Protein AF-A0A850NVN7-F1 (afdb_monomer)

pLDDT: mean 80.98, std 13.45, range [38.62, 96.81]

Solvent-accessible surface area (backbone atoms only — not comparable to full-atom values): 13734 Å² total; per-residue (Å²): 136,84,82,84,80,76,82,79,77,80,76,86,72,77,74,76,74,68,76,76,88,71,82,60,67,70,42,44,53,54,50,48,41,27,67,72,53,46,32,62,77,57,23,24,79,78,69,80,44,53,59,70,56,51,52,51,39,50,52,52,46,26,63,72,68,74,43,69,40,64,46,74,60,88,92,42,56,40,70,29,76,63,24,57,56,45,49,58,54,40,51,54,52,50,51,50,52,50,50,46,45,70,75,69,41,90,64,75,79,51,77,59,50,28,36,26,30,29,57,74,50,55,78,72,45,41,68,63,50,52,53,53,48,42,72,79,37,76,70,62,39,77,44,79,46,73,46,55,55,70,60,44,49,54,36,34,78,66,72,70,30,79,43,77,51,60,84,79,91,72,83,88,51,92,98,56,89,86,77,89,88,78,86,82,85,88,76,91,85,78,66,79,91,54,68,88,48,98,72,74,95,79,92,70,71,70,84,92,39,71,70,42,66,73,73,108

Sequence (216 aa):
MSASVLPSAPPAETALRRVTRNVPTELLRSFVAIAEAGSMAQATDTIFLTQSALSLQMKRLEDVLQQKLFQREGRRLVLTAAGVELVAYARQLLELNDRIMLQLGQAADPEPVSVGMVQDFADTVLADVLGRFRLEHPRARVTVRVGGSAELLEHFDRARLDIVLCLGRHAERSGAQTRIVAEDRMVWLGDPAIVDQSELPLVLLEPPCRFREAAL

InterPro domains:
  IPR000847 LysR, HTH, N-terminal domain [PF00126] (26-83)
  IPR000847 LysR, HTH, N-terminal domain [PR00039] (40-51)
  IPR000847 LysR, HTH, N-terminal domain [PR00039] (51-61)
  IPR000847 LysR, HTH, N-terminal domain [PR00039] (61-72)
  IPR000847 LysR, HTH, N-terminal domain [PS50931] (23-80)
  IPR005119 LysR, substrate-binding [PF03466] (112-214)
  IPR036388 Winged helix-like DNA-binding domain superfamily [G3DSA:1.10.10.10] (24-107)
  IPR036390 Winged helix DNA-binding domain superfamily [SSF46785] (21-101)
  IPR050176 LysR-type transcriptional regulator [PTHR30579] (25-215)

Structure (mmCIF, N/CA/C/O backbone):
data_AF-A0A850NVN7-F1
#
_entry.id   AF-A0A850NVN7-F1
#
loop_
_atom_site.group_PDB
_atom_site.id
_atom_site.type_symbol
_atom_site.label_atom_id
_atom_site.label_alt_id
_atom_site.label_comp_id
_atom_site.label_asym_id
_atom_site.label_entity_id
_atom_site.label_seq_id
_atom_site.pdbx_PDB_ins_code
_atom_site.Cartn_x
_atom_site.Cartn_y
_atom_site.Cartn_z
_atom_site.occupancy
_atom_site.B_iso_or_equiv
_atom_site.auth_seq_id
_atom_site.auth_comp_id
_atom_site.auth_asym_id
_atom_site.auth_atom_id
_atom_site.pdbx_PDB_model_num
ATOM 1 N N . MET A 1 1 ? -62.893 45.245 12.533 1.00 46.41 1 MET A N 1
ATOM 2 C CA . MET A 1 1 ? -61.503 44.959 12.119 1.00 46.41 1 MET A CA 1
ATOM 3 C C . MET A 1 1 ? -61.030 43.774 12.942 1.00 46.41 1 MET A C 1
ATOM 5 O O . MET A 1 1 ? -60.695 43.941 14.106 1.00 46.41 1 MET A O 1
ATOM 9 N N . SER A 1 2 ? -61.176 42.570 12.388 1.00 38.62 2 SER A N 1
ATOM 10 C CA . SER A 1 2 ? -60.946 41.301 13.084 1.00 38.62 2 SER A CA 1
ATOM 11 C C . SER A 1 2 ? -59.455 40.976 13.139 1.00 38.62 2 SER A C 1
ATOM 13 O O . SER A 1 2 ? -58.810 40.885 12.098 1.00 38.62 2 SER A O 1
ATOM 15 N N . ALA A 1 3 ? -58.925 40.794 14.348 1.00 41.62 3 ALA A N 1
ATOM 16 C CA . ALA A 1 3 ? -57.585 40.275 14.580 1.00 41.62 3 ALA A CA 1
ATOM 17 C C . ALA A 1 3 ? -57.619 38.739 14.522 1.00 41.62 3 ALA A C 1
ATOM 19 O O . ALA A 1 3 ? -58.308 38.088 15.306 1.00 41.62 3 ALA A O 1
ATOM 20 N N . SER A 1 4 ? -56.891 38.178 13.558 1.00 42.69 4 SER A N 1
ATOM 21 C CA . SER A 1 4 ? -56.675 36.744 13.381 1.00 42.69 4 SER A CA 1
ATOM 22 C C . SER A 1 4 ? -55.698 36.238 14.443 1.00 42.69 4 SER A C 1
ATOM 24 O O . SER A 1 4 ? -54.510 36.549 14.390 1.00 42.69 4 SER A O 1
ATOM 26 N N . VAL A 1 5 ? -56.192 35.456 15.401 1.00 48.81 5 VAL A N 1
ATOM 27 C CA . VAL A 1 5 ? -55.363 34.712 16.357 1.00 48.81 5 VAL A CA 1
ATOM 28 C C . VAL A 1 5 ? -54.963 33.391 15.700 1.00 48.81 5 VAL A C 1
ATOM 30 O O . VAL A 1 5 ? -55.795 32.508 15.505 1.00 48.81 5 VAL A O 1
ATOM 33 N N . LEU A 1 6 ? -53.689 33.268 15.323 1.00 51.31 6 LEU A N 1
ATOM 34 C CA . LEU A 1 6 ? -53.069 31.988 14.971 1.00 51.31 6 LEU A CA 1
ATOM 35 C C . LEU A 1 6 ? -52.885 31.151 16.253 1.00 51.31 6 LEU A C 1
ATOM 37 O O . LEU A 1 6 ? -52.447 31.705 17.264 1.00 51.31 6 LEU A O 1
ATOM 41 N N . PRO A 1 7 ? -53.175 29.839 16.248 1.00 48.25 7 PRO A N 1
ATOM 42 C CA . PRO A 1 7 ? -52.893 28.981 17.392 1.00 48.25 7 PRO A CA 1
ATOM 43 C C . PRO A 1 7 ? -51.377 28.773 17.534 1.00 48.25 7 PRO A C 1
ATOM 45 O O . PRO A 1 7 ? -50.679 28.464 16.568 1.00 48.25 7 PRO A O 1
ATOM 48 N N . SER A 1 8 ? -50.869 28.964 18.752 1.00 55.69 8 SER A N 1
ATOM 49 C CA . SER A 1 8 ? -49.462 28.791 19.111 1.00 55.69 8 SER A CA 1
ATOM 50 C C . SER A 1 8 ? -49.003 27.350 18.884 1.00 55.69 8 SER A C 1
ATOM 52 O O . SER A 1 8 ? -49.612 26.413 19.405 1.00 55.69 8 SER A O 1
ATOM 54 N N . ALA A 1 9 ? -47.903 27.183 18.148 1.00 52.19 9 ALA A N 1
ATOM 55 C CA . ALA A 1 9 ? -47.204 25.911 18.008 1.00 52.19 9 ALA A CA 1
ATOM 56 C C . ALA A 1 9 ? -46.796 25.356 19.392 1.00 52.19 9 ALA A C 1
ATOM 58 O O . ALA A 1 9 ? -46.408 26.140 20.264 1.00 52.19 9 ALA A O 1
ATOM 59 N N . PRO A 1 10 ? -46.862 24.031 19.621 1.00 50.28 10 PRO A N 1
ATOM 60 C CA . PRO A 1 10 ? -46.404 23.448 20.876 1.00 50.28 10 PRO A CA 1
ATOM 61 C C . PRO A 1 10 ? -44.878 23.624 21.022 1.00 50.28 10 PRO A C 1
ATOM 63 O O . PRO A 1 10 ? -44.160 23.578 20.018 1.00 50.28 10 PRO A O 1
ATOM 66 N N . PRO A 1 11 ? -44.357 23.833 22.246 1.00 46.81 11 PRO A N 1
ATOM 67 C CA . PRO A 1 11 ? -42.938 24.088 22.459 1.00 46.81 11 PRO A CA 1
ATOM 68 C C . PRO A 1 11 ? -42.081 22.870 22.087 1.00 46.81 11 PRO A C 1
ATOM 70 O O . PRO A 1 11 ? -42.388 21.732 22.441 1.00 46.81 11 PRO A O 1
ATOM 73 N N . ALA A 1 12 ? -40.960 23.136 21.411 1.00 50.69 12 ALA A N 1
ATOM 74 C CA . ALA A 1 12 ? -39.941 22.191 20.933 1.00 50.69 12 ALA A CA 1
ATOM 75 C C . ALA A 1 12 ? -39.191 21.412 22.045 1.00 50.69 12 ALA A C 1
ATOM 77 O O . ALA A 1 12 ? -38.151 20.799 21.808 1.00 50.69 12 ALA A O 1
ATOM 78 N N . GLU A 1 13 ? -39.705 21.426 23.271 1.00 45.12 13 GLU A N 1
ATOM 79 C CA . GLU A 1 13 ? -39.007 21.006 24.485 1.00 45.12 13 GLU A CA 1
ATOM 80 C C . GLU A 1 13 ? -39.110 19.489 24.745 1.00 45.12 13 GLU A C 1
ATOM 82 O O . GLU A 1 13 ? -38.330 18.916 25.503 1.00 45.12 13 GLU A O 1
ATOM 87 N N . THR A 1 14 ? -40.029 18.788 24.071 1.00 44.31 14 THR A N 1
ATOM 88 C CA . THR A 1 14 ? -40.274 17.351 24.300 1.00 44.31 14 THR A CA 1
ATOM 89 C C . THR A 1 14 ? -39.296 16.420 23.556 1.00 44.31 14 THR A C 1
ATOM 91 O O . THR A 1 14 ? -39.192 15.243 23.899 1.00 44.31 14 THR A O 1
ATOM 94 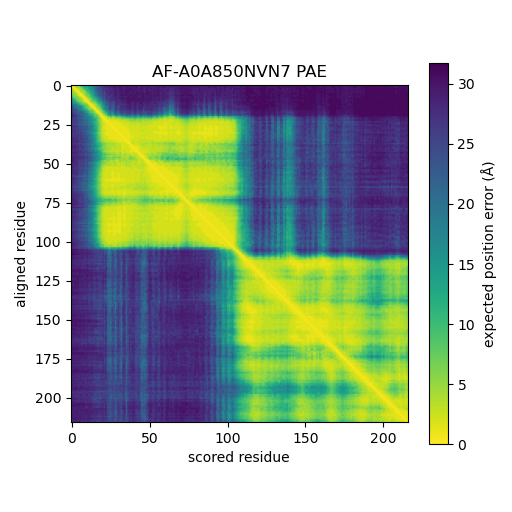N N . ALA A 1 15 ? -38.518 16.914 22.583 1.00 45.41 15 ALA A N 1
ATOM 95 C CA . ALA A 1 15 ? -37.624 16.078 21.765 1.00 45.41 15 ALA A CA 1
ATOM 96 C C . ALA A 1 15 ? -36.238 15.798 22.394 1.00 45.41 15 ALA A C 1
ATOM 98 O O . ALA A 1 15 ? -35.554 14.859 21.988 1.00 45.41 15 ALA A O 1
ATOM 99 N N . LEU A 1 16 ? -35.826 16.557 23.415 1.00 44.25 16 LEU A N 1
ATOM 100 C CA . LEU A 1 16 ? -34.468 16.516 23.991 1.00 44.25 16 LEU A CA 1
ATOM 101 C C . LEU A 1 16 ? -34.266 15.470 25.109 1.00 44.25 16 LEU A C 1
ATOM 103 O O . LEU A 1 16 ? -33.210 15.425 25.733 1.00 44.25 16 LEU A O 1
ATOM 107 N N . ARG A 1 17 ? -35.253 14.601 25.373 1.00 42.41 17 ARG A N 1
ATOM 108 C C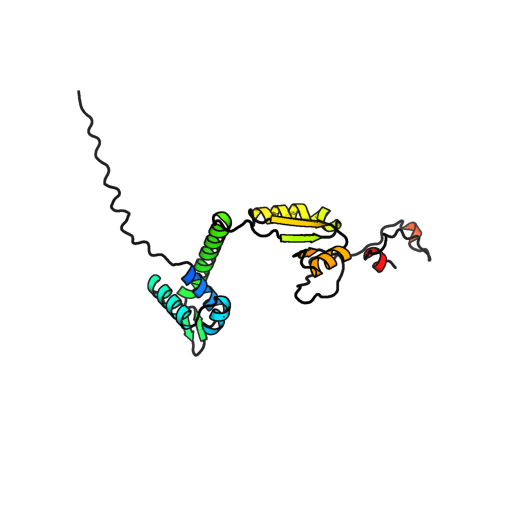A . ARG A 1 17 ? -35.224 13.630 26.491 1.00 42.41 17 ARG A CA 1
ATOM 109 C C . ARG A 1 17 ? -34.853 12.187 26.133 1.00 42.41 17 ARG A C 1
ATOM 111 O O . ARG A 1 17 ? -34.876 11.327 27.014 1.00 42.41 17 ARG A O 1
ATOM 118 N N . ARG A 1 18 ? -34.443 11.890 24.895 1.00 52.12 18 ARG A N 1
ATOM 119 C CA . ARG A 1 18 ? -33.652 10.675 24.632 1.00 52.12 18 ARG A CA 1
ATOM 120 C C . ARG A 1 18 ? -32.206 11.006 24.962 1.00 52.12 18 ARG A C 1
ATOM 122 O O . ARG A 1 18 ? -31.488 11.488 24.101 1.00 52.12 18 ARG A O 1
ATOM 129 N N . VAL A 1 19 ? -31.798 10.775 26.208 1.00 51.50 19 VAL A N 1
ATOM 130 C CA . VAL A 1 19 ? -30.378 10.725 26.580 1.00 51.50 19 VAL A CA 1
ATOM 131 C C . VAL A 1 19 ? -29.676 9.864 25.531 1.00 51.50 19 VAL A C 1
ATOM 133 O O . VAL A 1 19 ? -29.963 8.671 25.418 1.00 51.50 19 VAL A O 1
ATOM 136 N N . THR A 1 20 ? -28.863 10.495 24.691 1.00 58.22 20 THR A N 1
ATOM 137 C CA . THR A 1 20 ? -28.256 9.885 23.513 1.00 58.22 20 THR A CA 1
ATOM 138 C C . THR A 1 20 ? -27.322 8.781 23.989 1.00 58.22 20 THR A C 1
ATOM 140 O O . THR A 1 20 ? -26.197 9.057 24.402 1.00 58.22 20 THR A O 1
ATOM 143 N N . ARG A 1 21 ? -27.790 7.524 24.011 1.00 74.44 21 ARG A N 1
ATOM 144 C CA . ARG A 1 21 ? -26.900 6.379 24.228 1.00 74.44 21 ARG A CA 1
ATOM 145 C C . ARG A 1 21 ? -25.845 6.444 23.130 1.00 74.44 21 ARG A C 1
ATOM 147 O O . ARG A 1 21 ? -26.177 6.321 21.956 1.00 74.44 21 ARG A O 1
ATOM 154 N N . ASN A 1 22 ? -24.607 6.701 23.528 1.00 85.06 22 ASN A N 1
ATOM 155 C CA . ASN A 1 22 ? -23.474 6.835 22.630 1.00 85.06 22 ASN A CA 1
ATOM 156 C C . ASN A 1 22 ? -22.498 5.697 22.905 1.00 85.06 22 ASN A C 1
ATOM 158 O O . ASN A 1 22 ? -22.259 5.361 24.066 1.00 85.06 22 ASN A O 1
ATOM 162 N N . VAL A 1 23 ? -21.919 5.144 21.846 1.00 90.31 23 VAL A N 1
ATOM 163 C CA . VAL A 1 23 ? -20.818 4.194 21.948 1.00 90.31 23 VAL A CA 1
ATOM 164 C C . VAL A 1 23 ? -19.538 4.945 21.587 1.00 90.31 23 VAL A C 1
ATOM 166 O O . VAL A 1 23 ? -19.356 5.286 20.420 1.00 90.31 23 VAL A O 1
ATOM 169 N N . PRO A 1 24 ? -18.661 5.240 22.560 1.00 91.31 24 PRO A N 1
ATOM 170 C CA . PRO A 1 24 ? -17.413 5.928 22.276 1.00 91.31 24 PRO A CA 1
ATOM 171 C C . PRO A 1 24 ? -16.503 5.111 21.350 1.00 91.31 24 PRO A C 1
ATOM 173 O O . PRO A 1 24 ? -16.341 3.898 21.519 1.00 91.31 24 PRO A O 1
ATOM 176 N N . THR A 1 25 ? -15.897 5.789 20.379 1.00 90.38 25 THR A N 1
ATOM 177 C CA . THR A 1 25 ? -15.071 5.197 19.321 1.00 90.38 25 THR A CA 1
ATOM 178 C C . THR A 1 25 ? -13.883 4.408 19.881 1.00 90.38 25 THR A C 1
ATOM 180 O O . THR A 1 25 ? -13.522 3.365 19.342 1.00 90.38 25 THR A O 1
ATOM 183 N N . GLU A 1 26 ? -13.300 4.844 21.000 1.00 87.62 26 GLU A N 1
ATOM 184 C CA . GLU A 1 26 ? -12.212 4.145 21.686 1.00 87.62 26 GLU A CA 1
ATOM 185 C C . GLU A 1 26 ? -12.623 2.757 22.196 1.00 87.62 26 GLU A C 1
ATOM 187 O O . GLU A 1 26 ? -11.828 1.821 22.132 1.00 87.62 26 GLU A O 1
ATOM 192 N N . LEU A 1 27 ? -13.879 2.587 22.632 1.00 92.12 27 LEU A N 1
ATOM 193 C CA . LEU A 1 27 ? -14.381 1.284 23.070 1.00 92.12 27 LEU A CA 1
ATOM 194 C C . LEU A 1 27 ? -14.540 0.332 21.881 1.00 92.12 27 LEU A C 1
ATOM 196 O O . LEU A 1 27 ? -14.228 -0.851 21.999 1.00 92.12 27 LEU A O 1
ATOM 200 N N . LEU A 1 28 ? -14.981 0.853 20.731 1.00 94.25 28 LEU A N 1
ATOM 201 C CA . LEU A 1 28 ? -15.105 0.078 19.496 1.00 94.25 28 LEU A CA 1
ATOM 202 C C . LEU A 1 28 ? -13.742 -0.362 18.955 1.00 94.25 28 LEU A C 1
ATOM 204 O O . LEU A 1 28 ? -13.607 -1.516 18.558 1.00 94.25 28 LEU A O 1
ATOM 208 N N . ARG A 1 29 ? -12.723 0.510 18.982 1.00 87.56 29 ARG A N 1
ATOM 209 C CA . ARG A 1 29 ? -11.355 0.138 18.567 1.00 87.56 29 ARG A CA 1
ATOM 210 C C . ARG A 1 29 ? -10.801 -0.994 19.420 1.00 87.56 29 ARG A C 1
ATOM 212 O O . ARG A 1 29 ? -10.295 -1.973 18.879 1.00 87.56 29 ARG A O 1
ATOM 219 N N . SER A 1 30 ? -10.965 -0.893 20.737 1.00 88.25 30 SER A N 1
ATOM 220 C CA . SER A 1 30 ? -10.539 -1.946 21.658 1.00 88.25 30 SER A CA 1
ATOM 221 C C . SER A 1 30 ? -11.278 -3.257 21.443 1.00 88.25 30 SER A C 1
ATOM 223 O O . SER A 1 30 ? -10.674 -4.324 21.499 1.00 88.25 30 SER A O 1
ATOM 225 N N . PHE A 1 31 ? -12.570 -3.187 21.138 1.00 94.12 31 PHE A N 1
ATOM 226 C CA . PHE A 1 31 ? -13.374 -4.363 20.849 1.00 94.12 31 PHE A CA 1
ATOM 227 C C . PHE A 1 31 ? -12.919 -5.074 19.570 1.00 94.12 31 PHE A C 1
ATOM 229 O O . PHE A 1 31 ? -12.675 -6.281 19.600 1.00 94.12 31 PHE A O 1
ATOM 236 N N . VAL A 1 32 ? -12.749 -4.327 18.473 1.00 91.75 32 VAL A N 1
ATOM 237 C CA . VAL A 1 32 ? -12.303 -4.873 17.181 1.00 91.75 32 VAL A CA 1
ATOM 238 C C . VAL A 1 32 ? -10.912 -5.492 17.297 1.00 91.75 32 VAL A C 1
ATOM 240 O O . VAL A 1 32 ? -10.714 -6.618 16.853 1.00 91.75 32 VAL A O 1
ATOM 243 N N . ALA A 1 33 ? -9.975 -4.829 17.973 1.00 84.75 33 ALA A N 1
ATOM 244 C CA . ALA A 1 33 ? -8.633 -5.373 18.159 1.00 84.75 33 ALA A CA 1
ATOM 245 C C . ALA A 1 33 ? -8.618 -6.675 18.977 1.00 84.75 33 ALA A C 1
ATOM 247 O O . ALA A 1 33 ? -7.874 -7.596 18.653 1.00 84.75 33 ALA A O 1
ATOM 248 N N . ILE A 1 34 ? -9.454 -6.796 20.018 1.00 88.94 34 ILE A N 1
ATOM 249 C CA . ILE A 1 34 ? -9.586 -8.055 20.772 1.00 88.94 34 ILE A CA 1
ATOM 250 C C . ILE A 1 34 ? -10.205 -9.149 19.896 1.00 88.94 34 ILE A C 1
ATOM 252 O O . ILE A 1 34 ? -9.770 -10.300 19.966 1.00 88.94 34 ILE A O 1
ATOM 256 N N . ALA A 1 35 ? -11.196 -8.804 19.069 1.00 88.75 35 ALA A N 1
ATOM 257 C CA . ALA A 1 35 ? -11.821 -9.739 18.139 1.00 88.75 35 ALA A CA 1
ATOM 258 C C . ALA A 1 35 ? -10.832 -10.270 17.087 1.00 88.75 35 ALA A C 1
ATOM 260 O O . ALA A 1 35 ? -10.873 -11.453 16.760 1.00 88.75 35 ALA A O 1
ATOM 261 N N . GLU A 1 36 ? -9.927 -9.423 16.594 1.00 84.31 36 GLU A N 1
ATOM 262 C CA . GLU A 1 36 ? -8.911 -9.786 15.599 1.00 84.31 36 GLU A CA 1
ATOM 263 C C . GLU A 1 36 ? -7.736 -10.556 16.209 1.00 84.31 36 GLU A C 1
ATOM 265 O O . GLU A 1 36 ? -7.270 -11.535 15.628 1.00 84.31 36 GLU A O 1
ATOM 270 N N . ALA A 1 37 ? -7.289 -10.164 17.404 1.00 82.38 37 ALA A N 1
ATOM 271 C CA . ALA A 1 37 ? -6.194 -10.830 18.099 1.00 82.38 37 ALA A CA 1
ATOM 272 C C . ALA A 1 37 ? -6.603 -12.183 18.712 1.00 82.38 37 ALA A C 1
ATOM 274 O O . ALA A 1 37 ? -5.749 -13.021 18.989 1.00 82.38 37 ALA A O 1
ATOM 275 N N . GLY A 1 38 ? -7.895 -12.405 18.979 1.00 78.88 38 GLY A N 1
ATOM 276 C CA . GLY A 1 38 ? -8.416 -13.638 19.587 1.00 78.88 38 GLY A CA 1
ATOM 277 C C . GLY A 1 38 ? -8.106 -13.799 21.085 1.00 78.88 38 GLY A C 1
ATOM 278 O O . GLY A 1 38 ? -8.577 -14.743 21.727 1.00 78.88 38 GLY A O 1
ATOM 279 N N . SER A 1 39 ? -7.344 -12.878 21.681 1.00 82.06 39 SER A N 1
ATOM 280 C CA . SER A 1 39 ? -7.129 -12.801 23.125 1.00 82.06 39 SER A CA 1
ATOM 281 C C . SER A 1 39 ? -6.872 -11.366 23.589 1.00 82.06 39 SER A C 1
ATOM 283 O O . SER A 1 39 ? -6.300 -10.549 22.869 1.00 82.06 39 SER A O 1
ATOM 285 N N . MET A 1 40 ? -7.248 -11.059 24.838 1.00 81.00 40 MET A N 1
ATOM 286 C CA . MET A 1 40 ? -6.966 -9.740 25.424 1.00 81.00 40 MET A CA 1
ATOM 287 C C . MET A 1 40 ? -5.467 -9.466 25.565 1.00 81.00 40 MET A C 1
ATOM 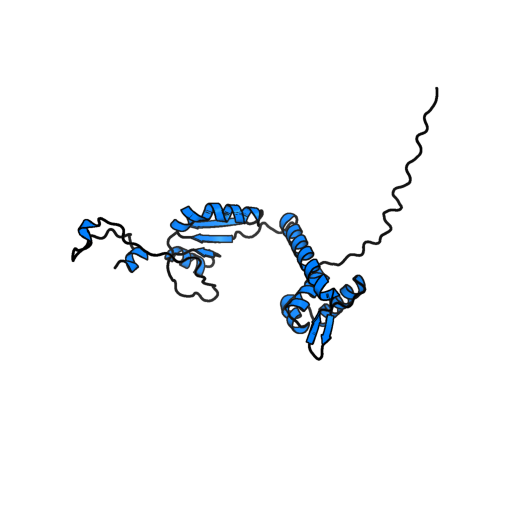289 O O . MET A 1 40 ? -5.068 -8.315 25.479 1.00 81.00 40 MET A O 1
ATOM 293 N N . ALA A 1 41 ? -4.656 -10.501 25.805 1.00 78.38 41 ALA A N 1
ATOM 294 C CA . ALA A 1 41 ? -3.213 -10.354 25.982 1.00 78.38 41 ALA A CA 1
ATOM 295 C C . ALA A 1 41 ? -2.498 -10.029 24.664 1.00 78.38 41 ALA A C 1
ATOM 297 O O . ALA A 1 41 ? -1.531 -9.293 24.674 1.00 78.38 41 ALA A O 1
ATOM 298 N N . GLN A 1 42 ? -2.979 -10.541 23.531 1.00 76.69 42 GLN A N 1
ATOM 299 C CA . GLN A 1 42 ? -2.404 -10.197 22.226 1.00 76.69 42 GLN A CA 1
ATOM 300 C C . GLN A 1 42 ? -2.878 -8.820 21.741 1.00 76.69 42 GLN A C 1
ATOM 302 O O . GLN A 1 42 ? -2.143 -8.116 21.061 1.00 76.69 42 GLN A O 1
ATOM 307 N N . ALA A 1 43 ? -4.082 -8.392 22.132 1.00 71.06 43 ALA A N 1
ATOM 308 C CA . ALA A 1 43 ? -4.614 -7.084 21.750 1.00 71.06 43 ALA A CA 1
ATOM 309 C C . ALA A 1 43 ? -3.885 -5.894 22.410 1.00 71.06 43 ALA A C 1
ATOM 311 O O . ALA A 1 43 ? -3.938 -4.779 21.884 1.00 71.06 43 ALA A O 1
ATOM 312 N N . THR A 1 44 ? -3.202 -6.096 23.547 1.00 66.62 44 THR A N 1
ATOM 313 C CA . THR A 1 44 ? -2.430 -5.025 24.207 1.00 66.62 44 THR A CA 1
ATOM 314 C C . THR A 1 44 ? -1.276 -4.528 23.345 1.00 66.62 44 THR A C 1
ATOM 316 O O . THR A 1 44 ? -0.979 -3.334 23.373 1.00 66.62 44 THR A O 1
ATOM 319 N N . ASP A 1 45 ? -0.686 -5.411 22.537 1.00 66.00 45 ASP A N 1
ATOM 320 C CA . ASP A 1 45 ? 0.447 -5.089 21.664 1.00 66.00 45 ASP A CA 1
ATOM 321 C C . ASP A 1 45 ? 0.033 -4.162 20.511 1.00 66.00 45 ASP A C 1
ATOM 323 O O . ASP A 1 45 ? 0.848 -3.402 19.996 1.00 66.00 45 ASP A O 1
ATOM 327 N N . THR A 1 46 ? -1.247 -4.184 20.126 1.00 59.59 46 THR A N 1
ATOM 328 C CA . THR A 1 46 ? -1.786 -3.371 19.025 1.00 59.59 46 THR A CA 1
ATOM 329 C C . THR A 1 46 ? -2.293 -2.003 19.485 1.00 59.59 46 THR A C 1
ATOM 331 O O . THR A 1 46 ? -2.199 -1.034 18.737 1.00 59.59 46 THR A O 1
ATOM 334 N N . ILE A 1 47 ? -2.845 -1.900 20.701 1.00 63.34 47 ILE A N 1
ATOM 335 C CA . ILE A 1 47 ? -3.518 -0.673 21.180 1.00 63.34 47 ILE A CA 1
ATOM 336 C C . ILE A 1 47 ? -2.699 0.068 22.248 1.00 63.34 47 ILE A C 1
ATOM 338 O O . ILE A 1 47 ? -3.110 1.125 22.719 1.00 63.34 47 ILE A O 1
ATOM 342 N N . PHE A 1 48 ? -1.531 -0.454 22.637 1.00 66.19 48 PHE A N 1
ATOM 343 C CA . PHE A 1 48 ? -0.659 0.135 23.665 1.00 66.19 48 PHE A CA 1
ATOM 344 C C . PHE A 1 48 ? -1.384 0.398 25.003 1.00 66.19 48 PHE A C 1
ATOM 346 O O . PHE A 1 48 ? -1.086 1.351 25.723 1.00 66.19 48 PHE A O 1
ATOM 353 N N . LEU A 1 49 ? -2.355 -0.454 25.346 1.00 68.75 49 LEU A N 1
ATOM 354 C CA . LEU A 1 49 ? -3.096 -0.418 26.609 1.00 68.75 49 LEU A CA 1
ATOM 355 C C . LEU A 1 49 ? -2.734 -1.621 27.473 1.00 68.75 49 LEU A C 1
ATOM 357 O O . LEU A 1 49 ? -2.386 -2.683 26.969 1.00 68.75 49 LEU A O 1
ATOM 361 N N . THR A 1 50 ? -2.875 -1.487 28.790 1.00 72.31 50 THR A N 1
ATOM 362 C CA . THR A 1 50 ? -2.742 -2.630 29.698 1.00 72.31 50 THR A CA 1
ATOM 363 C C . THR A 1 50 ? -3.960 -3.553 29.601 1.00 72.31 50 THR A C 1
ATOM 365 O O . THR A 1 50 ? -5.077 -3.127 29.291 1.00 72.31 50 THR A O 1
ATOM 368 N N . GLN A 1 51 ? -3.785 -4.830 29.950 1.00 77.56 51 GLN A N 1
ATOM 369 C CA . GLN A 1 51 ? -4.879 -5.808 29.950 1.00 77.56 51 GLN A CA 1
ATOM 370 C C . GLN A 1 51 ? -6.036 -5.411 30.893 1.00 77.56 51 GLN A C 1
ATOM 372 O O . GLN A 1 51 ? -7.205 -5.660 30.593 1.00 77.56 51 GLN A O 1
ATOM 377 N N . SER A 1 52 ? -5.735 -4.764 32.026 1.00 73.81 52 SER A N 1
ATOM 378 C CA . SER A 1 52 ? -6.751 -4.253 32.955 1.00 73.81 52 SER A CA 1
ATOM 379 C C . SER A 1 52 ? -7.558 -3.098 32.354 1.00 73.81 52 SER A C 1
ATOM 381 O O . SER A 1 52 ? -8.777 -3.058 32.531 1.00 73.81 52 SER A O 1
ATOM 383 N N . ALA A 1 53 ? -6.913 -2.206 31.594 1.00 74.31 53 ALA A N 1
ATOM 384 C CA . ALA A 1 53 ? -7.584 -1.125 30.879 1.00 74.31 53 ALA A CA 1
ATOM 385 C C . ALA A 1 53 ? -8.499 -1.660 29.764 1.00 74.31 53 ALA A C 1
ATOM 387 O O . ALA A 1 53 ? -9.651 -1.236 29.672 1.00 74.31 53 ALA A O 1
ATOM 388 N N . LEU A 1 54 ? -8.037 -2.642 28.980 1.00 83.00 54 LEU A N 1
ATOM 389 C CA . LEU A 1 54 ? -8.860 -3.299 27.956 1.00 83.00 54 LEU A CA 1
ATOM 390 C C . LEU A 1 54 ? -10.085 -3.997 28.556 1.00 83.00 54 LEU A C 1
ATOM 392 O O . LEU A 1 54 ? -11.195 -3.833 28.057 1.00 83.00 54 LEU A O 1
ATOM 396 N N . SER A 1 55 ? -9.913 -4.724 29.663 1.00 84.38 55 SER A N 1
ATOM 397 C CA . SER A 1 55 ? -11.026 -5.379 30.363 1.00 84.38 55 SER A CA 1
ATOM 398 C C . SER A 1 55 ? -12.078 -4.370 30.844 1.00 84.38 55 SER A C 1
ATOM 400 O O . SER A 1 55 ? -13.279 -4.588 30.669 1.00 84.38 55 SER A O 1
ATOM 402 N N . LEU A 1 56 ? -11.643 -3.224 31.384 1.00 86.19 56 LEU A N 1
ATOM 403 C CA . LEU A 1 56 ? -12.544 -2.151 31.809 1.00 86.19 56 LEU A CA 1
ATOM 404 C C . LEU A 1 56 ? -13.298 -1.529 30.626 1.00 86.19 56 LEU A C 1
ATOM 406 O O . LEU A 1 56 ? -14.500 -1.287 30.728 1.00 86.19 56 LEU A O 1
ATOM 410 N N . GLN A 1 57 ? -12.615 -1.299 29.502 1.00 89.56 57 GLN A N 1
ATOM 411 C CA . GLN A 1 57 ? -13.244 -0.792 28.284 1.00 89.56 57 GLN A CA 1
ATOM 412 C C . GLN A 1 57 ? -14.267 -1.781 27.716 1.00 89.56 57 GLN A C 1
ATOM 414 O O . GLN A 1 57 ? -15.360 -1.361 27.339 1.00 89.56 57 GLN A O 1
ATOM 419 N N . MET A 1 58 ? -13.970 -3.086 27.718 1.00 93.94 58 MET A N 1
ATOM 420 C CA . MET A 1 58 ? -14.924 -4.103 27.261 1.00 93.94 58 MET A CA 1
ATOM 421 C C . MET A 1 58 ? -16.142 -4.173 28.164 1.00 93.94 58 MET A C 1
ATOM 423 O O . MET A 1 58 ? -17.264 -4.142 27.671 1.00 93.94 58 MET A O 1
ATOM 427 N N . LYS A 1 59 ? -15.940 -4.166 29.485 1.00 92.38 59 LYS A N 1
ATOM 428 C CA . LYS A 1 59 ? -17.052 -4.113 30.436 1.00 92.38 59 LYS A CA 1
ATOM 429 C C . LYS A 1 59 ? -17.928 -2.882 30.199 1.00 92.38 59 LYS A C 1
ATOM 431 O O . LYS A 1 59 ? -19.142 -3.006 30.124 1.00 92.38 59 LYS A O 1
ATOM 436 N N . ARG A 1 60 ? -17.318 -1.708 30.011 1.00 92.06 60 ARG A N 1
ATOM 437 C CA . ARG A 1 60 ? -18.048 -0.467 29.725 1.00 92.06 60 ARG A CA 1
ATOM 438 C C . ARG A 1 60 ? -18.843 -0.552 28.420 1.00 92.06 60 ARG A C 1
ATOM 440 O O . ARG A 1 60 ? -19.965 -0.061 28.374 1.00 92.06 60 ARG A O 1
ATOM 447 N N . LEU A 1 61 ? -18.284 -1.160 27.375 1.00 95.06 61 LEU A N 1
ATOM 448 C CA . LEU A 1 61 ? -18.975 -1.353 26.101 1.00 95.06 61 LEU A CA 1
ATOM 449 C C . LEU A 1 61 ? -20.180 -2.293 26.246 1.00 95.06 61 LEU A C 1
ATOM 451 O O . LEU A 1 61 ? -21.273 -1.966 25.788 1.00 95.06 61 LEU A O 1
ATOM 455 N N . GLU A 1 62 ? -19.993 -3.421 26.932 1.00 95.69 62 GLU A N 1
ATOM 456 C CA . GLU A 1 62 ? -21.065 -4.367 27.257 1.00 95.69 62 GLU A CA 1
ATOM 457 C C . GLU A 1 62 ? -22.169 -3.708 28.096 1.00 95.69 62 GLU A C 1
ATOM 459 O O . GLU A 1 62 ? -23.350 -3.927 27.835 1.00 95.69 62 GLU A O 1
ATOM 464 N N . ASP A 1 63 ? -21.804 -2.850 29.053 1.00 93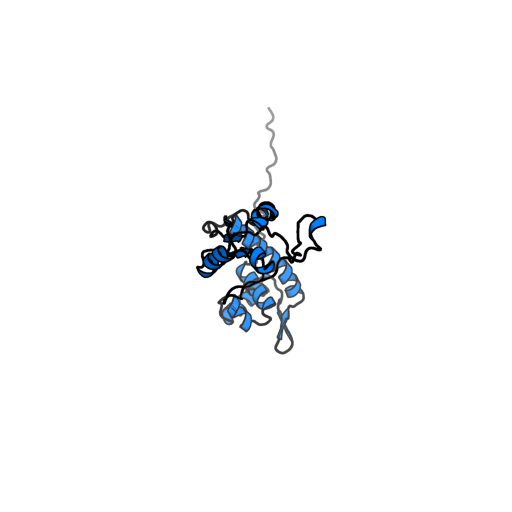.88 63 ASP A N 1
ATOM 465 C CA . ASP A 1 63 ? -22.749 -2.095 29.880 1.00 93.88 63 ASP A CA 1
ATOM 466 C C . ASP A 1 63 ? -23.532 -1.062 29.044 1.00 93.88 63 ASP A C 1
ATOM 468 O O . ASP A 1 63 ? -24.734 -0.888 29.239 1.00 93.88 63 ASP A O 1
ATOM 472 N N . VAL A 1 64 ? -22.902 -0.394 28.072 1.00 91.94 64 VAL A N 1
ATOM 473 C CA . VAL A 1 64 ? -23.602 0.539 27.165 1.00 91.94 64 VAL A CA 1
ATOM 474 C C . VAL A 1 64 ? -24.612 -0.199 26.280 1.00 91.94 64 VAL A C 1
ATOM 476 O O . VAL A 1 64 ? -25.726 0.290 26.072 1.00 91.94 64 VAL A O 1
ATOM 479 N N . LEU A 1 65 ? -24.238 -1.378 25.780 1.00 92.62 65 LEU A N 1
ATOM 480 C CA . LEU A 1 65 ? -25.066 -2.182 24.877 1.00 92.62 65 LEU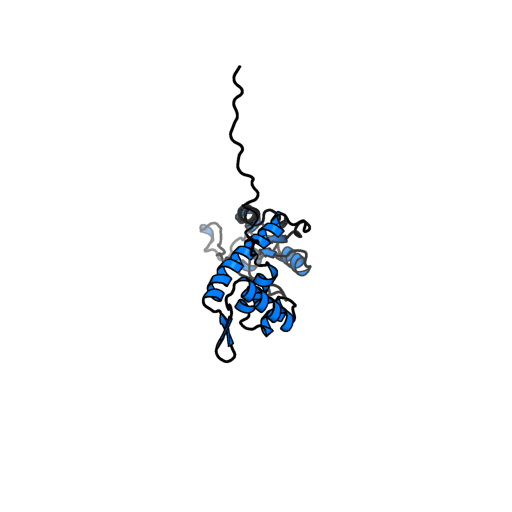 A CA 1
ATOM 481 C C . LEU A 1 65 ? -26.051 -3.103 25.607 1.00 92.62 65 LEU A C 1
ATOM 483 O O . LEU A 1 65 ? -26.986 -3.598 24.984 1.00 92.62 65 LEU A O 1
ATOM 487 N N . GLN A 1 66 ? -25.874 -3.306 26.916 1.00 93.81 66 GLN A N 1
ATOM 488 C CA . GLN A 1 66 ? -26.616 -4.278 27.728 1.00 93.81 66 GLN A CA 1
ATOM 489 C C . GLN A 1 66 ? -26.532 -5.705 27.151 1.00 93.81 66 GLN A C 1
ATOM 491 O O . GLN A 1 66 ? -27.492 -6.471 27.207 1.00 93.81 66 GLN A O 1
ATOM 496 N N . GLN A 1 67 ? -25.383 -6.053 26.566 1.00 95.19 67 GLN A N 1
ATOM 497 C CA . GLN A 1 67 ? -25.129 -7.330 25.897 1.00 95.19 67 GLN A CA 1
ATOM 498 C C . GLN A 1 67 ? -23.718 -7.816 26.218 1.00 95.19 67 GLN A C 1
ATOM 500 O O . GLN A 1 67 ? -22.786 -7.017 26.290 1.00 95.19 67 GLN A O 1
ATOM 505 N N . LYS A 1 68 ? -23.548 -9.133 26.369 1.00 96.00 68 LYS A N 1
ATOM 506 C CA . LYS A 1 68 ? -22.217 -9.750 26.389 1.00 96.00 68 LYS A CA 1
ATOM 507 C C . LYS A 1 68 ? -21.706 -9.900 24.967 1.00 96.00 68 LYS A C 1
ATOM 509 O O . LYS A 1 68 ? -22.416 -10.431 24.115 1.00 96.00 68 LYS A O 1
ATOM 514 N N . LEU A 1 69 ? -20.482 -9.451 24.7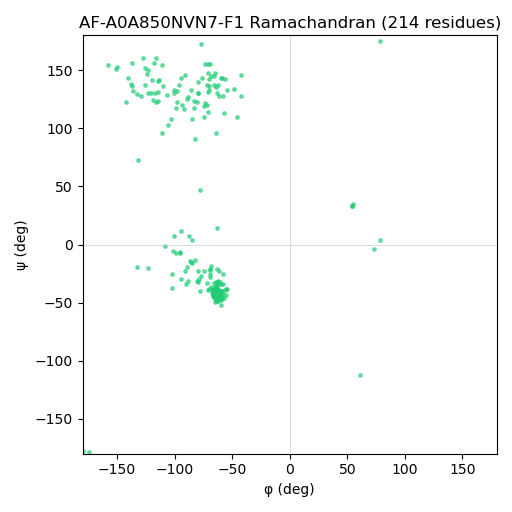22 1.00 96.31 69 LEU A N 1
ATOM 515 C CA . LEU A 1 69 ? -19.875 -9.456 23.387 1.00 96.31 69 LEU A CA 1
ATOM 516 C C . LEU A 1 69 ? -18.879 -10.598 23.212 1.00 96.31 69 LEU A C 1
ATOM 518 O O . LEU A 1 69 ? -18.676 -11.081 22.100 1.00 96.31 69 LEU A O 1
ATOM 522 N N . PHE A 1 70 ? -18.310 -11.065 24.323 1.00 94.38 70 PHE A N 1
ATOM 523 C CA . PHE A 1 70 ? -17.452 -12.237 24.361 1.00 94.38 70 PHE A CA 1
ATOM 524 C C . PHE A 1 70 ? -17.981 -13.282 25.340 1.00 94.38 70 PHE A C 1
ATOM 526 O O . PHE A 1 70 ? -18.566 -12.964 26.377 1.00 94.38 70 PHE A O 1
ATOM 533 N N . GLN A 1 71 ? -17.700 -14.542 25.037 1.00 92.56 71 GLN A N 1
ATOM 534 C CA . GLN A 1 71 ? -17.891 -15.679 25.925 1.00 92.56 71 GLN A CA 1
ATOM 535 C C . GLN A 1 71 ? -16.597 -16.491 26.021 1.00 92.56 71 GLN A C 1
ATOM 537 O O . GLN A 1 71 ? -15.695 -16.378 25.187 1.00 92.56 71 GLN A O 1
ATOM 542 N N . ARG A 1 72 ? -16.483 -17.298 27.077 1.00 88.94 72 ARG A N 1
ATOM 543 C CA . ARG A 1 72 ? -15.348 -18.206 27.255 1.00 88.94 72 ARG A CA 1
ATOM 544 C C . ARG A 1 72 ? -15.728 -19.599 26.784 1.00 88.94 72 ARG A C 1
ATOM 546 O O . ARG A 1 72 ? -16.636 -20.205 27.341 1.00 88.94 72 ARG A O 1
ATOM 553 N N . GLU A 1 73 ? -14.962 -20.120 25.837 1.00 87.31 73 GLU A N 1
ATOM 554 C CA . GLU A 1 73 ? -14.994 -21.528 25.448 1.00 87.31 73 GLU A CA 1
ATOM 555 C C . GLU A 1 73 ? -13.680 -22.180 25.881 1.00 87.31 73 GLU A C 1
ATOM 557 O O . GLU A 1 73 ? -12.627 -22.053 25.248 1.00 87.31 73 GLU A O 1
ATOM 562 N N . GLY A 1 74 ? -13.716 -22.812 27.057 1.00 86.56 74 GLY A N 1
ATOM 563 C CA . GLY A 1 74 ? -12.521 -23.320 27.726 1.00 86.56 74 GLY A CA 1
ATOM 564 C C . GLY A 1 74 ? -11.535 -22.193 28.053 1.00 86.56 74 GLY A C 1
ATOM 565 O O . GLY A 1 74 ? -11.803 -21.344 28.902 1.00 86.56 74 GLY A O 1
ATOM 566 N N . ARG A 1 75 ? -10.374 -22.197 27.385 1.00 79.38 75 ARG A N 1
ATOM 567 C CA . ARG A 1 75 ? -9.332 -21.160 27.523 1.00 79.38 75 ARG A CA 1
ATOM 568 C C . ARG A 1 75 ? -9.413 -20.059 26.462 1.00 79.38 75 ARG A C 1
ATOM 570 O O . ARG A 1 75 ? -8.650 -19.102 26.549 1.00 79.38 75 ARG A O 1
ATOM 577 N N . ARG A 1 76 ? -10.287 -20.194 25.461 1.00 81.62 76 ARG A N 1
ATOM 578 C CA . ARG A 1 76 ? -10.401 -19.240 24.353 1.00 81.62 76 ARG A CA 1
ATOM 579 C C . ARG A 1 76 ? -11.485 -18.208 24.634 1.00 81.62 76 ARG A C 1
ATOM 581 O O . ARG A 1 76 ? -12.520 -18.520 25.225 1.00 81.62 76 ARG A O 1
ATOM 588 N N . LEU A 1 77 ? -11.219 -16.980 24.204 1.00 86.44 77 LEU A N 1
ATOM 589 C CA . LEU A 1 77 ? -12.191 -15.899 24.170 1.00 86.44 77 LEU A CA 1
ATOM 590 C C . LEU A 1 77 ? -12.821 -15.903 22.776 1.00 86.44 77 LEU A C 1
ATOM 592 O O . LEU A 1 77 ? -12.102 -15.783 21.789 1.00 86.44 77 LEU A O 1
ATOM 596 N N . VAL A 1 78 ? -14.135 -16.080 22.692 1.00 92.19 78 VAL A N 1
ATOM 597 C CA . VAL A 1 78 ? -14.858 -16.126 21.413 1.00 92.19 78 VAL A CA 1
ATOM 598 C C . VAL A 1 78 ? -15.996 -15.114 21.417 1.00 92.19 78 VAL A C 1
ATOM 600 O O . VAL A 1 78 ? -16.516 -14.764 22.478 1.00 92.19 78 VAL A O 1
ATOM 603 N N . LEU A 1 79 ? -16.361 -14.614 20.239 1.00 95.19 79 LEU A N 1
ATOM 604 C CA . LEU A 1 79 ? -17.462 -13.664 20.093 1.00 95.19 79 LEU A CA 1
ATOM 605 C C . LEU A 1 79 ? -18.808 -14.348 20.353 1.00 95.19 79 LEU A C 1
ATOM 607 O O . LEU A 1 79 ? -19.030 -15.485 19.944 1.00 95.19 79 LEU A O 1
ATOM 611 N N . THR A 1 80 ? -19.721 -13.632 21.002 1.00 96.81 80 THR A N 1
ATOM 612 C CA . THR A 1 80 ? -21.143 -14.004 21.032 1.00 96.81 80 THR A CA 1
ATOM 613 C C . THR A 1 80 ? -21.807 -13.639 19.700 1.00 96.81 80 THR A C 1
ATOM 615 O O . THR A 1 80 ? -21.219 -12.928 18.884 1.00 96.81 80 THR A O 1
ATOM 618 N N . ALA A 1 81 ? -23.062 -14.046 19.483 1.00 95.56 81 ALA A N 1
ATOM 619 C CA . ALA A 1 81 ? -23.832 -13.611 18.311 1.00 95.56 81 ALA A CA 1
ATOM 620 C C . ALA A 1 81 ? -23.907 -12.072 18.200 1.00 95.56 81 ALA A C 1
ATOM 622 O O . ALA A 1 81 ? -23.652 -11.517 17.134 1.00 95.56 81 ALA A O 1
ATOM 623 N N . ALA A 1 82 ? -24.150 -11.387 19.325 1.00 95.50 82 ALA A N 1
ATOM 624 C CA . ALA A 1 82 ? -24.137 -9.925 19.395 1.00 95.50 82 ALA A CA 1
ATOM 625 C C . ALA A 1 82 ? -22.740 -9.340 19.127 1.00 95.50 82 ALA A C 1
ATOM 627 O O . ALA A 1 82 ? -22.618 -8.296 18.495 1.00 95.50 82 ALA A O 1
ATOM 628 N N . GLY A 1 83 ? -21.676 -10.017 19.576 1.00 95.94 83 GLY A N 1
ATOM 629 C CA . GLY A 1 83 ? -20.299 -9.642 19.264 1.00 95.94 83 GLY A CA 1
ATOM 630 C C . GLY A 1 83 ? -20.000 -9.711 17.765 1.00 95.94 83 GLY A C 1
ATOM 631 O O . GLY A 1 83 ? -19.452 -8.763 17.211 1.00 95.94 83 GLY A O 1
ATOM 632 N N . VAL A 1 84 ? -20.400 -10.794 17.091 1.00 96.00 84 VAL A N 1
ATOM 633 C CA . VAL A 1 84 ? -20.219 -10.952 15.636 1.00 96.00 84 VAL A CA 1
ATOM 634 C C . VAL A 1 84 ? -20.937 -9.843 14.866 1.00 96.00 84 VAL A C 1
ATOM 636 O O . VAL A 1 84 ? -20.344 -9.232 13.979 1.00 96.00 84 VAL A O 1
ATOM 639 N N . GLU A 1 85 ? -22.182 -9.544 15.235 1.00 96.19 85 GLU A N 1
ATOM 640 C CA . GLU A 1 85 ? -22.954 -8.455 14.632 1.00 96.19 85 GLU A CA 1
ATOM 641 C C . GLU A 1 85 ? -22.297 -7.087 14.882 1.00 96.19 85 GLU A C 1
ATOM 643 O O . GLU A 1 85 ? -22.117 -6.292 13.955 1.00 96.19 85 GLU A O 1
ATOM 648 N N . LEU A 1 86 ? -21.853 -6.830 16.117 1.00 95.88 86 LEU A N 1
ATOM 649 C CA . LEU A 1 86 ? -21.201 -5.575 16.474 1.00 95.88 86 LEU A CA 1
ATOM 650 C C . LEU A 1 86 ? -19.890 -5.359 15.715 1.00 95.88 86 LEU A C 1
ATOM 652 O O . LEU A 1 86 ? -19.598 -4.217 15.386 1.00 95.88 86 LEU A O 1
ATOM 656 N N . VAL A 1 87 ? -19.105 -6.399 15.408 1.00 92.88 87 VAL A N 1
ATOM 657 C CA . VAL A 1 87 ? -17.846 -6.238 14.650 1.00 92.88 87 VAL A CA 1
ATOM 658 C C . VAL A 1 87 ? -18.103 -5.575 13.297 1.00 92.88 87 VAL A C 1
ATOM 660 O O . VAL A 1 87 ? -17.362 -4.668 12.912 1.00 92.88 87 VAL A O 1
ATOM 663 N N . ALA A 1 88 ? -19.162 -5.983 12.594 1.00 88.31 88 ALA A N 1
ATOM 664 C CA . ALA A 1 88 ? -19.512 -5.403 11.301 1.00 88.31 88 ALA A CA 1
ATOM 665 C C . ALA A 1 88 ? -19.858 -3.910 11.431 1.00 88.31 88 ALA A C 1
ATOM 667 O O . ALA A 1 88 ? -19.291 -3.079 10.719 1.00 88.31 88 ALA A O 1
ATOM 668 N N . TYR A 1 89 ? -20.719 -3.555 12.390 1.00 93.56 89 TYR A N 1
ATOM 669 C CA . TYR A 1 89 ? -21.095 -2.159 12.637 1.00 93.56 89 TYR A CA 1
ATOM 670 C C . TYR A 1 89 ? -19.933 -1.308 13.161 1.00 93.56 89 TYR A C 1
ATOM 672 O O . TYR A 1 89 ? -19.770 -0.159 12.751 1.00 93.56 89 TYR A O 1
ATOM 680 N N . ALA A 1 90 ? -19.105 -1.866 14.045 1.00 92.44 90 ALA A N 1
ATOM 681 C CA . ALA A 1 90 ? -17.950 -1.194 14.623 1.00 92.44 90 ALA A CA 1
ATOM 682 C C . ALA A 1 90 ? -16.952 -0.797 13.535 1.00 92.44 90 ALA A C 1
ATOM 684 O O . ALA A 1 90 ? -16.524 0.351 13.506 1.00 92.44 90 ALA A O 1
ATOM 685 N N . ARG A 1 91 ? -16.635 -1.707 12.604 1.00 86.38 91 ARG A N 1
ATOM 686 C CA . ARG A 1 91 ? -15.741 -1.413 11.474 1.00 86.38 91 ARG A CA 1
ATOM 687 C C . ARG A 1 91 ? -16.274 -0.277 10.607 1.00 86.38 91 ARG A C 1
ATOM 689 O O . ARG A 1 91 ? -15.553 0.684 10.376 1.00 86.38 91 ARG A O 1
ATOM 696 N N . GLN A 1 92 ? -17.550 -0.324 10.228 1.00 89.38 92 GLN A N 1
ATOM 697 C CA . GLN A 1 92 ? -18.172 0.736 9.427 1.00 89.38 92 GLN A CA 1
ATOM 698 C C . GLN A 1 92 ? -18.151 2.099 10.135 1.00 89.38 92 GLN A C 1
ATOM 700 O O . GLN A 1 92 ? -17.856 3.123 9.515 1.00 89.38 92 GLN A O 1
ATOM 705 N N . LEU A 1 93 ? -18.447 2.128 11.439 1.00 91.00 93 LEU A N 1
ATOM 706 C CA . LEU A 1 93 ? -18.433 3.366 12.218 1.00 91.00 93 LEU A CA 1
ATOM 707 C C . LEU A 1 93 ? -17.013 3.918 12.362 1.00 91.00 93 LEU A C 1
ATOM 709 O O . LEU A 1 93 ? -16.812 5.125 12.229 1.00 91.00 93 LEU A O 1
ATOM 713 N N . LEU A 1 94 ? -16.033 3.046 12.607 1.00 83.88 94 LEU A N 1
ATOM 714 C CA . LEU A 1 94 ? -14.623 3.415 12.701 1.00 83.88 94 LEU A CA 1
ATOM 715 C C . LEU A 1 94 ? -14.088 3.946 11.372 1.00 83.88 94 LEU A C 1
ATOM 717 O O . LEU A 1 94 ? -13.466 5.001 11.368 1.00 83.88 94 LEU A O 1
ATOM 721 N N . GLU A 1 9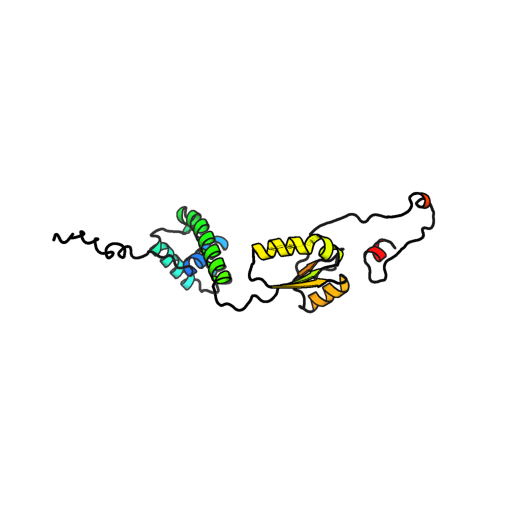5 ? -14.404 3.297 10.252 1.00 80.50 95 GLU A N 1
ATOM 722 C CA . GLU A 1 95 ? -14.047 3.775 8.912 1.00 80.50 95 GLU A CA 1
ATOM 723 C C . GLU A 1 95 ? -14.641 5.156 8.620 1.00 80.50 95 GLU A C 1
ATOM 725 O O . GLU A 1 95 ? -13.957 6.031 8.088 1.00 80.50 95 GLU A O 1
ATOM 730 N N . LEU A 1 96 ? -15.908 5.384 8.981 1.00 84.75 96 LEU A N 1
ATOM 731 C CA . LEU A 1 96 ? -16.538 6.691 8.813 1.00 84.75 96 LEU A CA 1
ATOM 732 C C . LEU A 1 96 ? -15.901 7.744 9.726 1.00 84.75 96 LEU A C 1
ATOM 734 O O . LEU A 1 96 ? -15.642 8.859 9.276 1.00 84.75 96 LEU A O 1
ATOM 738 N N . ASN A 1 97 ? -15.625 7.400 10.985 1.00 83.06 97 ASN A N 1
ATOM 739 C CA . ASN A 1 97 ? -14.915 8.273 11.913 1.00 83.06 97 ASN A CA 1
ATOM 740 C C . ASN A 1 97 ? -13.532 8.644 11.364 1.00 83.06 97 ASN A C 1
ATOM 742 O O . ASN A 1 97 ? -13.160 9.813 11.371 1.00 83.06 97 ASN A O 1
ATOM 746 N N . ASP A 1 98 ? -12.791 7.665 10.855 1.00 76.06 98 ASP A N 1
ATOM 747 C CA . ASP A 1 98 ? -11.462 7.870 10.286 1.00 76.06 98 ASP A CA 1
ATOM 748 C C . ASP A 1 98 ? -11.541 8.743 9.039 1.00 76.06 98 ASP A C 1
ATOM 750 O O . ASP A 1 98 ? -10.764 9.684 8.901 1.00 76.06 98 ASP A O 1
ATOM 754 N N . ARG A 1 99 ? -12.562 8.554 8.198 1.00 72.19 99 ARG A N 1
ATOM 755 C CA . ARG A 1 99 ? -12.843 9.444 7.069 1.00 72.19 99 ARG A CA 1
ATOM 756 C C . ARG A 1 99 ? -13.159 10.872 7.512 1.00 72.19 99 ARG A C 1
ATOM 758 O O . ARG A 1 99 ? -12.638 11.803 6.909 1.00 72.19 99 ARG A O 1
ATOM 765 N N . ILE A 1 100 ? -13.963 11.064 8.558 1.00 78.06 100 ILE A N 1
ATOM 766 C CA . ILE A 1 100 ? -14.266 12.391 9.120 1.00 78.06 100 ILE A CA 1
ATOM 767 C C . ILE A 1 100 ? -12.985 13.056 9.627 1.00 78.06 100 ILE A C 1
ATOM 769 O O . ILE A 1 100 ? -12.725 14.212 9.299 1.00 78.06 100 ILE A O 1
ATOM 773 N N . MET A 1 101 ? -12.156 12.333 10.380 1.00 73.69 101 MET A N 1
ATOM 774 C CA . MET A 1 101 ? -10.888 12.859 10.887 1.00 73.69 101 MET A CA 1
ATOM 775 C C . MET A 1 101 ? -9.917 13.181 9.751 1.00 73.69 101 MET A C 1
ATOM 777 O O . MET A 1 101 ? -9.277 14.228 9.780 1.00 73.69 101 MET A O 1
ATOM 781 N N . LEU A 1 102 ? -9.868 12.350 8.710 1.00 60.25 102 LEU A N 1
ATOM 782 C CA . LEU A 1 102 ? -9.084 12.615 7.507 1.00 60.25 102 LEU A CA 1
ATOM 783 C C . LEU A 1 102 ? -9.602 13.825 6.728 1.00 60.25 102 LEU A C 1
ATOM 785 O O . LEU A 1 102 ? -8.787 14.587 6.226 1.00 60.25 102 LEU A O 1
ATOM 789 N N . GLN A 1 103 ? -10.921 14.012 6.607 1.00 63.94 103 GLN A N 1
ATOM 790 C CA . GLN A 1 103 ? -11.556 15.037 5.763 1.00 63.94 103 GLN A CA 1
ATOM 791 C C . GLN A 1 103 ? -11.827 16.369 6.457 1.00 63.94 103 GLN A C 1
ATOM 793 O O . GLN A 1 103 ? -11.989 17.371 5.765 1.00 63.94 103 GLN A O 1
ATOM 798 N N . LEU A 1 104 ? -11.921 16.397 7.784 1.00 71.81 104 LEU A N 1
ATOM 799 C CA . LEU A 1 104 ? -12.306 17.576 8.567 1.00 71.81 104 LEU A CA 1
ATOM 800 C C . LEU A 1 104 ? -11.365 17.825 9.750 1.00 71.81 104 LEU A C 1
ATOM 802 O O . LEU A 1 104 ? -11.314 18.948 10.249 1.00 71.81 104 LEU A O 1
ATOM 806 N N . GLY A 1 105 ? -10.599 16.820 10.185 1.00 65.00 105 GLY A N 1
ATOM 807 C CA . GLY A 1 105 ? -9.579 17.002 11.210 1.00 65.00 105 GLY A CA 1
ATOM 808 C C . GLY A 1 105 ? -8.478 17.942 10.719 1.00 65.00 105 GLY A C 1
ATOM 809 O O . GLY A 1 105 ? -8.011 17.833 9.582 1.00 65.00 105 GLY A O 1
ATOM 810 N N . GLN A 1 106 ? -8.069 18.876 11.582 1.00 54.81 106 GLN A N 1
ATOM 811 C CA . GLN A 1 106 ? -6.907 19.752 11.378 1.00 54.81 106 GLN A CA 1
ATOM 812 C C . GLN A 1 106 ? -5.587 19.016 11.673 1.00 54.81 106 GLN A C 1
ATOM 814 O O . GLN A 1 106 ? -4.740 19.507 12.415 1.00 54.81 106 GLN A O 1
ATOM 819 N N . ALA A 1 107 ? -5.420 17.804 11.148 1.00 52.75 107 ALA A N 1
ATOM 820 C CA . ALA A 1 107 ? -4.100 17.190 11.087 1.00 52.75 107 ALA A CA 1
ATOM 821 C C . ALA A 1 107 ? -3.365 17.800 9.887 1.00 52.75 107 ALA A C 1
ATOM 823 O O . ALA A 1 107 ? -3.998 18.052 8.861 1.00 52.75 107 ALA A O 1
ATOM 824 N N . ALA A 1 108 ? -2.070 18.085 10.050 1.00 56.50 108 ALA A N 1
ATOM 825 C CA . ALA A 1 108 ? -1.199 18.615 9.004 1.00 56.50 108 ALA A CA 1
ATOM 826 C C . ALA A 1 108 ? -1.443 17.906 7.663 1.00 56.50 108 ALA A C 1
ATOM 828 O O . ALA A 1 108 ? -1.752 16.711 7.661 1.00 56.50 108 ALA A O 1
ATOM 829 N N . ASP A 1 109 ? -1.316 18.641 6.549 1.00 59.56 109 ASP A N 1
ATOM 830 C CA . ASP A 1 109 ? -1.378 18.045 5.211 1.00 59.56 109 ASP A CA 1
ATOM 831 C C . ASP A 1 109 ? -0.586 16.730 5.215 1.00 59.56 109 ASP A C 1
ATOM 833 O O . ASP A 1 109 ? 0.562 16.741 5.677 1.00 59.56 109 ASP A O 1
ATOM 837 N N . PRO A 1 110 ? -1.176 15.609 4.757 1.00 62.88 110 PRO A N 1
ATOM 838 C CA . PRO A 1 110 ? -0.485 14.332 4.723 1.00 62.88 110 PRO A CA 1
ATOM 839 C C . PRO A 1 110 ? 0.892 14.503 4.086 1.00 62.88 110 PRO A C 1
ATOM 841 O O . PRO A 1 110 ? 1.018 15.171 3.049 1.00 62.88 110 PRO A O 1
ATOM 844 N N . GLU A 1 111 ? 1.915 13.922 4.714 1.00 65.94 111 GLU A N 1
ATOM 845 C CA . GLU A 1 111 ? 3.253 13.912 4.135 1.00 65.94 111 GLU A CA 1
ATOM 846 C C . GLU A 1 111 ? 3.166 13.316 2.718 1.00 65.94 111 GLU A C 1
ATOM 848 O O . GLU A 1 111 ? 2.438 12.334 2.516 1.00 65.94 111 GLU A O 1
ATOM 853 N N . PRO A 1 112 ? 3.789 13.944 1.702 1.00 80.12 112 PRO A N 1
ATOM 854 C CA . PRO A 1 112 ? 3.621 13.489 0.335 1.00 80.12 112 PRO A CA 1
ATOM 855 C C . PRO A 1 112 ? 4.176 12.081 0.159 1.00 80.12 112 PRO A C 1
ATOM 857 O O . PRO A 1 112 ? 5.332 11.840 0.485 1.00 80.12 112 PRO A O 1
ATOM 860 N N . VAL A 1 113 ? 3.390 11.191 -0.443 1.00 87.44 113 VAL A N 1
ATOM 861 C CA . VAL A 1 113 ? 3.878 9.882 -0.876 1.00 87.44 113 VAL A CA 1
ATOM 862 C C . VAL A 1 113 ? 4.741 10.084 -2.116 1.00 87.44 113 VAL A C 1
ATOM 864 O O . VAL A 1 113 ? 4.285 10.620 -3.130 1.00 87.44 113 VAL A O 1
ATOM 867 N N . SER A 1 114 ? 5.991 9.661 -2.033 1.00 89.38 114 SER A N 1
ATOM 868 C CA . SER A 1 114 ? 6.998 9.804 -3.074 1.00 89.38 114 SER A CA 1
ATOM 869 C C . SER A 1 114 ? 7.134 8.517 -3.886 1.00 89.38 114 SER A C 1
ATOM 871 O O . SER A 1 114 ? 7.480 7.452 -3.376 1.00 89.38 114 SER A O 1
ATOM 873 N N . VAL A 1 115 ? 6.834 8.600 -5.181 1.00 92.38 115 VAL A N 1
ATOM 874 C CA . VAL A 1 115 ? 6.774 7.446 -6.086 1.00 92.38 115 VAL A CA 1
ATOM 875 C C . VAL A 1 115 ? 7.804 7.594 -7.198 1.00 92.38 115 VAL A C 1
ATOM 877 O O . VAL A 1 115 ? 7.809 8.576 -7.936 1.00 92.38 115 VAL A O 1
ATOM 880 N N . GLY A 1 116 ? 8.679 6.604 -7.337 1.00 92.44 116 GLY A N 1
ATOM 881 C CA . GLY A 1 116 ? 9.587 6.459 -8.467 1.00 92.44 116 GLY A CA 1
ATOM 882 C C . GLY A 1 116 ? 9.010 5.520 -9.513 1.00 92.44 116 GLY A C 1
ATOM 883 O O . GLY A 1 116 ? 8.502 4.457 -9.161 1.00 92.44 116 GLY A O 1
ATOM 884 N N . MET A 1 117 ? 9.113 5.853 -10.795 1.00 92.75 117 MET A N 1
ATOM 885 C CA . MET A 1 117 ? 8.728 4.925 -11.859 1.00 92.75 117 MET A CA 1
ATOM 886 C C . MET A 1 117 ? 9.533 5.122 -13.142 1.00 92.75 117 MET A C 1
ATOM 888 O O . MET A 1 117 ? 9.997 6.225 -13.424 1.00 92.75 117 MET A O 1
ATOM 892 N N . VAL A 1 118 ? 9.692 4.063 -13.936 1.00 90.25 118 VAL A N 1
ATOM 893 C CA . VAL A 1 118 ? 10.260 4.202 -15.287 1.00 90.25 118 VAL A CA 1
ATOM 894 C C . VAL A 1 118 ? 9.280 4.901 -16.234 1.00 90.25 118 VAL A C 1
ATOM 896 O O . VAL A 1 118 ? 8.066 4.873 -16.012 1.00 90.25 118 VAL A O 1
ATOM 899 N N . GLN A 1 119 ? 9.808 5.530 -17.286 1.00 84.88 119 GLN A N 1
ATOM 900 C CA . GLN A 1 119 ? 9.030 6.348 -18.222 1.00 84.88 119 GLN A CA 1
ATOM 901 C C . GLN A 1 119 ? 7.866 5.579 -18.863 1.00 84.88 119 GLN A C 1
ATOM 903 O O . GLN A 1 119 ? 6.762 6.108 -18.935 1.00 84.88 119 GLN A O 1
ATOM 908 N N . ASP A 1 120 ? 8.067 4.310 -19.214 1.00 84.50 120 ASP A N 1
ATOM 909 C CA . ASP A 1 120 ? 7.046 3.445 -19.813 1.00 84.50 120 ASP A CA 1
ATOM 910 C C . ASP A 1 120 ? 5.765 3.376 -18.963 1.00 84.50 120 ASP A C 1
ATOM 912 O O . ASP A 1 120 ? 4.649 3.385 -19.484 1.00 84.50 120 ASP A O 1
ATOM 916 N N . PHE A 1 121 ? 5.905 3.357 -17.632 1.00 83.69 121 PHE A N 1
ATOM 917 C CA . PHE A 1 121 ? 4.760 3.377 -16.721 1.00 83.69 121 PHE A CA 1
ATOM 918 C C . PHE A 1 121 ? 4.187 4.785 -16.530 1.00 83.69 121 PHE A C 1
ATOM 920 O O . PHE A 1 121 ? 2.980 4.934 -16.328 1.00 83.69 121 PHE A O 1
ATOM 927 N N . ALA A 1 122 ? 5.024 5.822 -16.587 1.00 83.25 122 ALA A N 1
ATOM 928 C CA . ALA A 1 122 ? 4.552 7.199 -16.509 1.00 83.25 122 ALA A CA 1
ATOM 929 C C . ALA A 1 122 ? 3.588 7.520 -17.666 1.00 83.25 122 ALA A C 1
ATOM 931 O O . ALA A 1 122 ? 2.531 8.106 -17.439 1.00 83.25 122 ALA A O 1
ATOM 932 N N . ASP A 1 123 ? 3.909 7.052 -18.872 1.00 81.12 123 ASP A N 1
ATOM 933 C CA . ASP A 1 123 ? 3.114 7.311 -20.075 1.00 81.12 123 ASP A CA 1
ATOM 934 C C . ASP A 1 123 ? 1.836 6.457 -20.150 1.00 81.12 123 ASP A C 1
ATOM 936 O O . ASP A 1 123 ? 0.845 6.875 -20.748 1.00 81.12 123 ASP A O 1
ATOM 940 N N . THR A 1 124 ? 1.828 5.269 -19.533 1.00 81.69 124 THR A N 1
ATOM 941 C CA . THR A 1 124 ? 0.730 4.296 -19.686 1.00 81.69 124 THR A CA 1
ATOM 942 C C . THR A 1 124 ? -0.247 4.242 -18.518 1.00 81.69 124 THR A C 1
ATOM 944 O O . THR A 1 124 ? -1.439 4.047 -18.745 1.00 81.69 124 THR A O 1
ATOM 947 N N . VAL A 1 125 ? 0.219 4.381 -17.271 1.00 81.75 125 VAL A N 1
ATOM 948 C CA . VAL A 1 125 ? -0.618 4.109 -16.085 1.00 81.75 125 VAL A CA 1
ATOM 949 C C . VAL A 1 125 ? -0.740 5.283 -15.121 1.00 81.75 125 VAL A C 1
ATOM 951 O O . VAL A 1 125 ? -1.686 5.322 -14.334 1.00 81.75 125 VAL A O 1
ATOM 954 N N . LEU A 1 126 ? 0.175 6.255 -15.159 1.00 84.88 126 LEU A N 1
ATOM 955 C CA . LEU A 1 126 ? 0.248 7.282 -14.119 1.00 84.88 126 LEU A CA 1
ATOM 956 C C . LEU A 1 126 ? -1.016 8.144 -14.028 1.00 84.88 126 LEU A C 1
ATOM 958 O O . LEU A 1 126 ? -1.528 8.353 -12.930 1.00 84.88 126 LEU A O 1
ATOM 962 N N . ALA A 1 127 ? -1.531 8.631 -15.160 1.00 83.88 127 ALA A N 1
ATOM 963 C CA . ALA A 1 127 ? -2.705 9.505 -15.177 1.00 83.88 127 ALA A CA 1
ATOM 964 C C . ALA A 1 127 ? -3.944 8.813 -14.581 1.00 83.88 127 ALA A C 1
ATOM 966 O O . ALA A 1 127 ? -4.622 9.380 -13.719 1.00 83.88 127 ALA A O 1
ATOM 967 N N . ASP A 1 128 ? -4.190 7.566 -14.981 1.00 84.19 128 ASP A N 1
ATOM 968 C CA . ASP A 1 128 ? -5.317 6.765 -14.505 1.00 84.19 128 ASP A CA 1
ATOM 969 C C . ASP A 1 128 ? -5.189 6.424 -13.019 1.00 84.19 128 ASP A C 1
ATOM 971 O O . ASP A 1 128 ? -6.157 6.550 -12.261 1.00 84.19 128 ASP A O 1
ATOM 975 N N . VAL A 1 129 ? -3.990 6.023 -12.583 1.00 85.31 129 VAL A N 1
ATOM 976 C CA . VAL A 1 129 ? -3.715 5.690 -11.181 1.00 85.31 129 VAL A CA 1
ATOM 977 C C . VAL A 1 129 ? -3.880 6.922 -10.295 1.00 85.31 129 VAL A C 1
ATOM 979 O O . VAL A 1 129 ? -4.589 6.848 -9.293 1.00 85.31 129 VAL A O 1
ATOM 982 N N . LEU A 1 130 ? -3.308 8.070 -10.673 1.00 84.75 130 LEU A N 1
ATOM 983 C CA . LEU A 1 130 ? -3.465 9.318 -9.919 1.00 84.75 130 LEU A CA 1
ATOM 984 C C . LEU A 1 130 ? -4.920 9.797 -9.897 1.00 84.75 130 LEU A C 1
ATOM 986 O O . LEU A 1 130 ? -5.377 10.321 -8.880 1.00 84.75 130 LEU A O 1
ATOM 990 N N . GLY A 1 131 ? -5.660 9.605 -10.992 1.00 80.50 131 GLY A N 1
ATOM 991 C CA . GLY A 1 131 ? -7.082 9.924 -11.072 1.00 80.50 131 GLY A CA 1
ATOM 992 C C . GLY A 1 131 ? -7.906 9.148 -10.045 1.00 80.50 131 GLY A C 1
ATOM 993 O O . GLY A 1 131 ? -8.633 9.755 -9.258 1.00 80.50 131 GLY A O 1
ATOM 994 N N . ARG A 1 132 ? -7.747 7.819 -10.003 1.00 83.94 132 ARG A N 1
ATOM 995 C CA . ARG A 1 132 ? -8.441 6.948 -9.036 1.00 83.94 132 ARG A CA 1
ATOM 996 C C . ARG A 1 132 ? -7.984 7.214 -7.604 1.00 83.94 132 ARG A C 1
ATOM 998 O O . ARG A 1 132 ? -8.818 7.413 -6.725 1.00 83.94 132 ARG A O 1
ATOM 1005 N N . PHE A 1 133 ? -6.673 7.326 -7.390 1.00 83.62 133 PHE A N 1
ATOM 1006 C CA . PHE A 1 133 ? -6.098 7.594 -6.074 1.00 83.62 133 PHE A CA 1
ATOM 1007 C C . PHE A 1 133 ? -6.606 8.912 -5.485 1.00 83.62 133 PHE A C 1
ATOM 1009 O O . PHE A 1 133 ? -6.942 8.972 -4.307 1.00 83.62 133 PHE A O 1
ATOM 1016 N N . ARG A 1 134 ? -6.741 9.967 -6.298 1.00 81.00 134 ARG A N 1
ATOM 1017 C CA . ARG A 1 134 ? -7.260 11.258 -5.830 1.00 81.00 134 ARG A CA 1
ATOM 1018 C C . ARG A 1 134 ? -8.750 11.223 -5.480 1.00 81.00 134 ARG A C 1
ATOM 1020 O O . ARG A 1 134 ? -9.177 11.997 -4.627 1.00 81.00 134 ARG A O 1
ATOM 1027 N N . LEU A 1 135 ? -9.538 10.351 -6.111 1.00 77.62 135 LEU A N 1
ATOM 1028 C CA . LEU A 1 135 ? -10.949 10.156 -5.755 1.00 77.62 135 LEU A CA 1
ATOM 1029 C C . LEU A 1 135 ? -11.095 9.450 -4.400 1.00 77.62 135 LEU A C 1
ATOM 1031 O O . LEU A 1 135 ? -11.954 9.827 -3.605 1.00 77.62 135 LEU A O 1
ATOM 1035 N N . GLU A 1 136 ? -10.238 8.468 -4.122 1.00 80.69 136 GLU A N 1
ATOM 1036 C CA . GLU A 1 136 ? -10.238 7.704 -2.867 1.00 80.69 136 GLU A CA 1
ATOM 1037 C C . GLU A 1 136 ? -9.539 8.457 -1.718 1.00 80.69 136 GLU A C 1
ATOM 1039 O O . GLU A 1 136 ? -9.965 8.373 -0.563 1.00 80.69 136 GLU A O 1
ATOM 1044 N N . HIS A 1 137 ? -8.524 9.269 -2.036 1.00 79.31 137 HIS A N 1
ATOM 1045 C CA . HIS A 1 137 ? -7.704 10.021 -1.082 1.00 79.31 137 HIS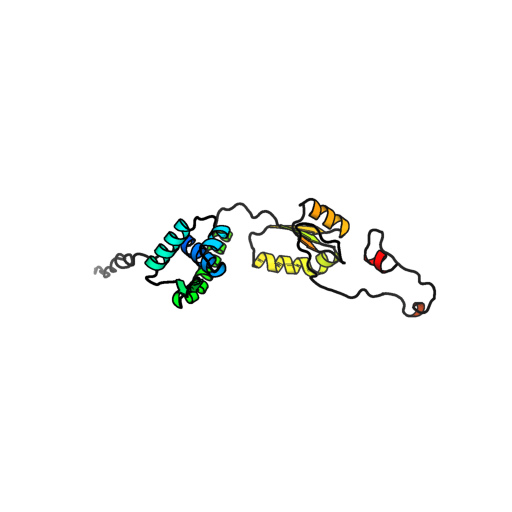 A CA 1
ATOM 1046 C C . HIS A 1 137 ? -7.545 11.511 -1.473 1.00 79.31 137 HIS A C 1
ATOM 1048 O O . HIS A 1 137 ? -6.452 11.952 -1.835 1.00 79.31 137 HIS A O 1
ATOM 1054 N N . PRO A 1 138 ? -8.594 12.351 -1.341 1.00 76.31 138 PRO A N 1
ATOM 1055 C CA . PRO A 1 138 ? -8.595 13.730 -1.860 1.00 76.31 138 PRO A CA 1
ATOM 1056 C C . PRO A 1 138 ? -7.567 14.685 -1.239 1.00 76.31 138 PRO A C 1
ATOM 1058 O O . PRO A 1 138 ? -7.253 15.718 -1.825 1.00 76.31 138 PRO A O 1
ATOM 1061 N N . ARG A 1 139 ? -7.076 14.369 -0.035 1.00 73.44 139 ARG A N 1
ATOM 1062 C CA . ARG A 1 139 ? -6.075 15.160 0.700 1.00 73.44 139 ARG A CA 1
ATOM 1063 C C . ARG A 1 139 ? -4.654 14.612 0.562 1.00 73.44 139 ARG A C 1
ATOM 1065 O O . ARG A 1 139 ? -3.722 15.246 1.045 1.00 73.44 139 ARG A O 1
ATOM 1072 N N . ALA A 1 140 ? -4.476 13.446 -0.058 1.00 80.19 140 ALA A N 1
ATOM 1073 C CA . ALA A 1 140 ? -3.151 12.871 -0.225 1.00 80.19 140 ALA A CA 1
ATOM 1074 C C . ALA A 1 140 ? -2.339 13.690 -1.232 1.00 80.19 140 ALA A C 1
ATOM 1076 O O . ALA A 1 140 ? -2.827 14.085 -2.293 1.00 80.19 140 ALA A O 1
ATOM 1077 N N . ARG A 1 141 ? -1.073 13.930 -0.895 1.00 81.44 141 ARG A N 1
ATOM 1078 C CA . ARG A 1 141 ? -0.101 14.547 -1.793 1.00 81.44 141 ARG A CA 1
ATOM 1079 C C . ARG A 1 141 ? 0.765 13.438 -2.370 1.00 81.44 141 ARG A C 1
ATOM 1081 O O . ARG A 1 141 ? 1.229 12.584 -1.626 1.00 81.44 141 ARG A O 1
ATOM 1088 N N . VAL A 1 142 ? 0.976 13.450 -3.682 1.00 85.81 142 VAL A N 1
ATOM 1089 C CA . VAL A 1 142 ? 1.853 12.489 -4.363 1.00 85.81 142 VAL A CA 1
ATOM 1090 C C . VAL A 1 142 ? 2.917 13.265 -5.118 1.00 85.81 142 VAL A C 1
ATOM 1092 O O . VAL A 1 142 ? 2.596 14.202 -5.852 1.00 85.81 142 VAL A O 1
ATOM 1095 N N . THR A 1 143 ? 4.178 12.893 -4.933 1.00 87.62 143 THR A N 1
ATOM 1096 C CA . THR A 1 143 ? 5.295 13.371 -5.750 1.00 87.62 143 THR A CA 1
ATOM 1097 C C . THR A 1 143 ? 5.792 12.220 -6.608 1.00 87.62 143 THR A C 1
ATOM 1099 O O . THR A 1 143 ? 5.892 11.087 -6.146 1.00 87.62 143 THR A O 1
ATOM 1102 N N . VAL A 1 144 ? 6.065 12.494 -7.883 1.00 89.19 144 VAL A N 1
ATOM 1103 C CA . VAL A 1 144 ? 6.466 11.463 -8.844 1.00 89.19 144 VAL A CA 1
ATOM 1104 C C . VAL A 1 144 ? 7.837 11.802 -9.400 1.00 89.19 144 VAL A C 1
ATOM 1106 O O . VAL A 1 144 ? 8.068 12.927 -9.846 1.00 89.19 144 VAL A O 1
ATOM 1109 N N . ARG A 1 145 ? 8.741 10.823 -9.386 1.00 89.38 145 ARG A N 1
ATOM 1110 C CA . ARG A 1 145 ? 10.042 10.886 -10.048 1.00 89.38 145 ARG A CA 1
ATOM 1111 C C . ARG A 1 145 ? 10.082 9.859 -11.169 1.00 89.38 145 ARG A C 1
ATOM 1113 O O . ARG A 1 145 ? 9.910 8.667 -10.926 1.00 89.38 145 ARG A O 1
ATOM 1120 N N . VAL A 1 146 ? 10.356 10.329 -12.379 1.00 88.38 146 VAL A N 1
ATOM 1121 C CA . VAL A 1 146 ? 10.573 9.466 -13.541 1.00 88.38 146 VAL A CA 1
ATOM 1122 C C . VAL A 1 146 ? 12.069 9.346 -13.792 1.00 88.38 146 VAL A C 1
ATOM 1124 O O . VAL A 1 146 ? 12.768 10.357 -13.796 1.00 88.38 146 VAL A O 1
ATOM 1127 N N . GLY A 1 147 ? 12.567 8.122 -13.952 1.00 87.75 147 GLY A N 1
ATOM 1128 C CA . GLY A 1 147 ? 13.994 7.871 -14.152 1.00 87.75 147 GLY A CA 1
ATOM 1129 C C . GLY A 1 147 ? 14.317 6.412 -14.455 1.00 87.75 147 GLY A C 1
ATOM 1130 O O . GLY A 1 147 ? 13.430 5.560 -14.537 1.00 87.75 147 GLY A O 1
ATOM 1131 N N . GLY A 1 148 ? 15.606 6.115 -14.620 1.00 85.06 148 GLY A N 1
ATOM 1132 C CA . GLY A 1 148 ? 16.075 4.745 -14.831 1.00 85.06 148 GLY A CA 1
ATOM 1133 C C . GLY A 1 148 ? 15.963 3.902 -13.557 1.00 85.06 148 GLY A C 1
ATOM 1134 O O . GLY A 1 148 ? 16.161 4.407 -12.453 1.00 85.06 148 GLY A O 1
ATOM 1135 N N . SER A 1 149 ? 15.697 2.596 -13.686 1.00 88.44 149 SER A N 1
ATOM 1136 C CA . SER A 1 149 ? 15.496 1.718 -12.519 1.00 88.44 149 SER A CA 1
ATOM 1137 C C . SER A 1 149 ? 16.657 1.740 -11.520 1.00 88.44 149 SER A C 1
ATOM 1139 O O . SER A 1 149 ? 16.412 1.723 -10.320 1.00 88.44 149 SER A O 1
ATOM 1141 N N . ALA A 1 150 ? 17.908 1.803 -11.986 1.00 84.38 150 ALA A N 1
ATOM 1142 C CA . ALA A 1 150 ? 19.074 1.863 -11.101 1.00 84.38 150 ALA A CA 1
ATOM 1143 C C . ALA A 1 150 ? 19.093 3.146 -10.250 1.00 84.38 150 ALA A C 1
ATOM 1145 O O . ALA A 1 150 ? 19.253 3.074 -9.035 1.00 84.38 150 ALA A O 1
ATOM 1146 N N . GLU A 1 151 ? 18.856 4.300 -10.879 1.00 85.50 151 GLU A N 1
ATOM 1147 C CA . GLU A 1 151 ? 18.778 5.599 -10.203 1.00 85.50 151 GLU A CA 1
ATOM 1148 C C . GLU A 1 151 ? 17.625 5.618 -9.189 1.00 85.50 151 GLU A C 1
ATOM 1150 O O . GLU A 1 151 ? 17.805 5.978 -8.028 1.00 85.50 151 GLU A O 1
ATOM 1155 N N . LEU A 1 152 ? 16.430 5.188 -9.602 1.00 89.75 152 LEU A N 1
ATOM 1156 C CA . LEU A 1 152 ? 15.252 5.178 -8.733 1.00 89.75 152 LEU A CA 1
ATOM 1157 C C . LEU A 1 152 ? 15.449 4.284 -7.509 1.00 89.75 152 LEU A C 1
ATOM 1159 O O . LEU A 1 152 ? 15.054 4.649 -6.404 1.00 89.75 152 LEU A O 1
ATOM 1163 N N . LEU A 1 153 ? 16.093 3.135 -7.683 1.00 89.31 153 LEU A N 1
ATOM 1164 C CA . LEU A 1 153 ? 16.398 2.249 -6.572 1.00 89.31 153 LEU A CA 1
ATOM 1165 C C . LEU A 1 153 ? 17.450 2.840 -5.622 1.00 89.31 153 LEU A C 1
ATOM 1167 O O . LEU A 1 153 ? 17.295 2.702 -4.414 1.00 89.31 153 LEU A O 1
ATOM 1171 N N . GLU A 1 154 ? 18.453 3.569 -6.120 1.00 86.81 154 GLU A N 1
ATOM 1172 C CA . GLU A 1 154 ? 19.383 4.323 -5.262 1.00 86.81 154 GLU A CA 1
ATOM 1173 C C . GLU A 1 154 ? 18.650 5.404 -4.449 1.00 86.81 154 GLU A C 1
ATOM 1175 O O . GLU A 1 154 ? 18.944 5.631 -3.273 1.00 86.81 154 GLU A O 1
ATOM 1180 N N . HIS A 1 155 ? 17.668 6.073 -5.056 1.00 82.56 155 HIS A N 1
ATOM 1181 C CA . HIS A 1 155 ? 16.820 7.034 -4.356 1.00 82.56 155 HIS A CA 1
ATOM 1182 C C . HIS A 1 155 ? 15.954 6.375 -3.272 1.00 82.56 155 HIS A C 1
ATOM 1184 O O . HIS A 1 155 ? 15.809 6.947 -2.190 1.00 82.56 155 HIS A O 1
ATOM 1190 N N . PHE A 1 156 ? 15.426 5.180 -3.532 1.00 88.50 156 PHE A N 1
ATOM 1191 C CA . PHE A 1 156 ? 14.684 4.386 -2.553 1.00 88.50 156 PHE A CA 1
ATOM 1192 C C . PHE A 1 156 ? 15.569 3.925 -1.390 1.00 88.50 156 PHE A C 1
ATOM 1194 O O . PHE A 1 156 ? 15.213 4.126 -0.233 1.00 88.50 156 PHE A O 1
ATOM 1201 N N . ASP A 1 157 ? 16.776 3.431 -1.680 1.00 85.56 157 ASP A N 1
ATOM 1202 C CA . ASP A 1 157 ? 17.753 3.008 -0.665 1.00 85.56 157 ASP A CA 1
ATOM 1203 C C . ASP A 1 157 ? 18.177 4.173 0.259 1.00 85.56 157 ASP A C 1
ATOM 1205 O O . ASP A 1 157 ? 18.602 3.967 1.395 1.00 85.56 157 ASP A O 1
ATOM 1209 N N . ARG A 1 158 ? 18.020 5.421 -0.206 1.00 83.38 158 ARG A N 1
ATOM 1210 C CA . ARG A 1 158 ? 18.258 6.662 0.555 1.00 83.38 158 ARG A CA 1
ATOM 1211 C C . ARG A 1 158 ? 17.002 7.244 1.213 1.00 83.38 158 ARG A C 1
ATOM 1213 O O . ARG A 1 158 ? 17.050 8.397 1.641 1.00 83.38 158 ARG A O 1
ATOM 1220 N N . ALA A 1 159 ? 15.898 6.495 1.254 1.00 83.88 159 ALA A N 1
ATOM 1221 C CA . ALA A 1 159 ? 14.601 6.924 1.785 1.00 83.88 159 ALA A CA 1
ATOM 1222 C C . ALA A 1 159 ? 14.070 8.230 1.153 1.00 83.88 159 ALA A C 1
ATOM 1224 O O . ALA A 1 159 ? 13.430 9.043 1.813 1.00 83.88 159 ALA A O 1
ATOM 1225 N N . ARG A 1 160 ? 14.369 8.463 -0.134 1.00 82.56 160 ARG A N 1
ATOM 1226 C CA . ARG A 1 160 ? 13.835 9.602 -0.912 1.00 82.56 160 ARG A CA 1
ATOM 1227 C C . ARG A 1 160 ? 12.595 9.236 -1.729 1.00 82.56 160 ARG A C 1
ATOM 1229 O O . ARG A 1 160 ? 12.046 10.109 -2.395 1.00 82.56 160 ARG A O 1
ATOM 1236 N N . LEU A 1 161 ? 12.255 7.950 -1.762 1.00 85.62 161 LEU A N 1
ATOM 1237 C CA . LEU A 1 161 ? 11.103 7.372 -2.442 1.00 85.62 161 LEU A CA 1
ATOM 1238 C C . LEU A 1 161 ? 10.475 6.338 -1.508 1.00 85.62 161 LEU A C 1
ATOM 1240 O O . LEU A 1 161 ? 11.200 5.531 -0.931 1.00 85.62 161 LEU A O 1
ATOM 1244 N N . ASP A 1 162 ? 9.151 6.341 -1.412 1.00 88.94 162 ASP A N 1
ATOM 1245 C CA . ASP A 1 162 ? 8.363 5.378 -0.634 1.00 88.94 162 ASP A CA 1
ATOM 1246 C C . ASP A 1 162 ? 8.002 4.144 -1.466 1.00 88.94 162 ASP A C 1
ATOM 1248 O O . ASP A 1 162 ? 7.867 3.037 -0.948 1.00 88.94 162 ASP A O 1
ATOM 1252 N N . ILE A 1 163 ? 7.821 4.332 -2.777 1.00 92.06 163 ILE A N 1
ATOM 1253 C CA . ILE A 1 163 ? 7.415 3.284 -3.718 1.00 92.06 163 ILE A CA 1
ATOM 1254 C C . ILE A 1 163 ? 8.240 3.419 -4.991 1.00 92.06 163 ILE A C 1
ATOM 1256 O O . ILE A 1 163 ? 8.424 4.525 -5.497 1.00 92.06 163 ILE A O 1
ATOM 1260 N N . VAL A 1 164 ? 8.692 2.293 -5.549 1.00 92.56 164 VAL A N 1
ATOM 1261 C CA . VAL A 1 164 ? 9.366 2.266 -6.851 1.00 92.56 164 VAL A CA 1
ATOM 1262 C C . VAL A 1 164 ? 8.755 1.218 -7.780 1.00 92.56 164 VAL A C 1
ATOM 1264 O O . VAL A 1 164 ? 8.649 0.044 -7.432 1.00 92.56 164 VAL A O 1
ATOM 1267 N N . LEU A 1 165 ? 8.398 1.649 -8.990 1.00 91.38 165 LEU A N 1
ATOM 1268 C CA . LEU A 1 165 ? 7.933 0.822 -10.102 1.00 91.38 165 LEU A CA 1
ATOM 1269 C C . LEU A 1 165 ? 9.042 0.701 -11.155 1.00 91.38 165 LEU A C 1
ATOM 1271 O O . LEU A 1 165 ? 9.292 1.619 -11.938 1.00 91.38 165 LEU A O 1
ATOM 1275 N N . CYS A 1 166 ? 9.709 -0.450 -11.171 1.00 89.88 166 CYS A N 1
ATOM 1276 C CA . CYS A 1 166 ? 10.820 -0.743 -12.073 1.00 89.88 166 CYS A CA 1
ATOM 1277 C C . CYS A 1 166 ? 10.495 -1.885 -13.035 1.00 89.88 166 CYS A C 1
ATOM 1279 O O . CYS A 1 166 ? 9.635 -2.720 -12.765 1.00 89.88 166 CYS A O 1
ATOM 1281 N N . LEU A 1 167 ? 11.252 -1.946 -14.132 1.00 87.00 167 LEU A N 1
ATOM 1282 C CA . LEU A 1 167 ? 11.256 -3.085 -15.044 1.00 87.00 167 LEU A CA 1
ATOM 1283 C C . LEU A 1 167 ? 12.328 -4.100 -14.635 1.00 87.00 167 LEU A C 1
ATOM 1285 O O . LEU A 1 167 ? 13.418 -3.737 -14.177 1.00 87.00 167 LEU A O 1
ATOM 1289 N N . GLY A 1 168 ? 12.016 -5.378 -14.848 1.00 82.75 168 GLY A N 1
ATOM 1290 C CA . GLY A 1 168 ? 12.902 -6.501 -14.553 1.00 82.75 168 GLY A CA 1
ATOM 1291 C C . GLY A 1 168 ? 12.952 -6.895 -13.075 1.00 82.75 168 GLY A C 1
ATOM 1292 O O . GLY A 1 168 ? 12.358 -6.261 -12.202 1.00 82.75 168 GLY A O 1
ATOM 1293 N N . ARG A 1 169 ? 13.675 -7.983 -12.793 1.00 79.56 169 ARG A N 1
ATOM 1294 C CA . ARG A 1 169 ? 13.917 -8.454 -11.425 1.00 79.56 169 ARG A CA 1
ATOM 1295 C C . ARG A 1 169 ? 15.123 -7.731 -10.834 1.00 79.56 169 ARG A C 1
ATOM 1297 O O . ARG A 1 169 ? 16.176 -7.644 -11.463 1.00 79.56 169 ARG A O 1
ATOM 1304 N N . HIS A 1 170 ? 14.969 -7.243 -9.609 1.00 80.75 170 HIS A N 1
ATOM 1305 C CA . HIS A 1 170 ? 16.028 -6.597 -8.836 1.00 80.75 170 HIS A CA 1
ATOM 1306 C C . HIS A 1 170 ? 16.301 -7.406 -7.572 1.00 80.75 170 HIS A C 1
ATOM 1308 O O . HIS A 1 170 ? 15.435 -8.157 -7.124 1.00 80.75 170 HIS A O 1
ATOM 1314 N N . ALA A 1 171 ? 17.506 -7.270 -7.016 1.00 80.81 171 ALA A N 1
ATOM 1315 C CA . ALA A 1 171 ? 17.846 -7.913 -5.753 1.00 80.81 171 ALA A CA 1
ATOM 1316 C C . ALA A 1 171 ? 16.899 -7.447 -4.638 1.00 80.81 171 ALA A C 1
ATOM 1318 O O . ALA A 1 171 ? 16.511 -6.272 -4.596 1.00 80.81 171 ALA A O 1
ATOM 1319 N N . GLU A 1 172 ? 16.551 -8.373 -3.745 1.00 81.94 172 GLU A N 1
ATOM 1320 C CA . GLU A 1 172 ? 15.770 -8.054 -2.555 1.00 81.94 172 GLU A CA 1
ATOM 1321 C C . GLU A 1 172 ? 16.509 -7.030 -1.691 1.00 81.94 172 GLU A C 1
ATOM 1323 O O . GLU A 1 172 ? 17.737 -7.042 -1.572 1.00 81.94 172 GLU A O 1
ATOM 1328 N N . ARG A 1 173 ? 15.739 -6.127 -1.088 1.00 80.25 173 ARG A N 1
ATOM 1329 C CA . ARG A 1 173 ? 16.238 -5.058 -0.225 1.00 80.25 173 ARG A CA 1
ATOM 1330 C C . ARG A 1 173 ? 15.740 -5.289 1.189 1.00 80.25 173 ARG A C 1
ATOM 1332 O O . ARG A 1 173 ? 14.553 -5.529 1.398 1.00 80.25 173 ARG A O 1
ATOM 1339 N N . SER A 1 174 ? 16.648 -5.208 2.158 1.00 75.38 174 SER A N 1
ATOM 1340 C CA . SER A 1 174 ? 16.302 -5.371 3.571 1.00 75.38 174 SER A CA 1
ATOM 1341 C C . SER A 1 174 ? 15.255 -4.336 3.984 1.00 75.38 174 SER A C 1
ATOM 1343 O O . SER A 1 174 ? 15.436 -3.145 3.746 1.00 75.38 174 SER A O 1
ATOM 1345 N N . GLY A 1 175 ? 14.154 -4.791 4.583 1.00 76.06 175 GLY A N 1
ATOM 1346 C CA . GLY A 1 175 ? 13.067 -3.916 5.031 1.00 76.06 175 GLY A CA 1
ATOM 1347 C C . GLY A 1 175 ? 12.121 -3.425 3.929 1.00 76.06 175 GLY A C 1
ATOM 1348 O O . GLY A 1 175 ? 11.210 -2.662 4.234 1.00 76.06 175 GLY A O 1
ATOM 1349 N N . ALA A 1 176 ? 12.283 -3.874 2.680 1.00 85.31 176 ALA A N 1
ATOM 1350 C CA . ALA A 1 176 ? 11.395 -3.517 1.578 1.00 85.31 176 ALA A CA 1
ATOM 1351 C C . ALA A 1 176 ? 10.609 -4.730 1.072 1.00 85.31 176 ALA A C 1
ATOM 1353 O O . ALA A 1 176 ? 11.132 -5.838 0.958 1.00 85.31 176 ALA A O 1
ATOM 1354 N N . GLN A 1 177 ? 9.343 -4.510 0.720 1.00 87.69 177 GLN A N 1
ATOM 1355 C CA . GLN A 1 177 ? 8.528 -5.526 0.063 1.00 87.69 177 GLN A CA 1
ATOM 1356 C C . GLN A 1 177 ? 8.704 -5.423 -1.450 1.00 87.69 177 GLN A C 1
ATOM 1358 O O . GLN A 1 177 ? 8.479 -4.369 -2.039 1.00 87.69 177 GLN A O 1
ATOM 1363 N N . THR A 1 178 ? 9.077 -6.532 -2.087 1.00 88.94 178 THR A N 1
ATOM 1364 C CA . THR A 1 178 ? 9.141 -6.627 -3.550 1.00 88.94 178 THR A CA 1
ATOM 1365 C C . THR A 1 178 ? 7.973 -7.464 -4.047 1.00 88.94 178 THR A C 1
ATOM 1367 O O . THR A 1 178 ? 7.753 -8.577 -3.572 1.00 88.94 178 THR A O 1
ATOM 1370 N N . ARG A 1 179 ? 7.218 -6.939 -5.015 1.00 89.81 179 ARG A N 1
ATOM 1371 C CA . ARG A 1 179 ? 6.090 -7.645 -5.628 1.00 89.81 179 ARG A CA 1
ATOM 1372 C C . ARG A 1 179 ? 6.114 -7.476 -7.139 1.00 89.81 179 ARG A C 1
ATOM 1374 O O . ARG A 1 179 ? 6.213 -6.359 -7.636 1.00 89.81 179 ARG A O 1
ATOM 1381 N N . ILE A 1 180 ? 5.954 -8.583 -7.859 1.00 89.31 180 ILE A N 1
ATOM 1382 C CA . ILE A 1 180 ? 5.725 -8.562 -9.306 1.00 89.31 180 ILE A CA 1
ATOM 1383 C C . ILE A 1 180 ? 4.281 -8.103 -9.541 1.00 89.31 180 ILE A C 1
ATOM 1385 O O . ILE A 1 180 ? 3.335 -8.717 -9.043 1.00 89.31 180 ILE A O 1
ATOM 1389 N N . VAL A 1 181 ? 4.119 -6.981 -10.243 1.00 87.94 181 VAL A N 1
ATOM 1390 C CA . VAL A 1 181 ? 2.804 -6.385 -10.540 1.00 87.94 181 VAL A CA 1
ATOM 1391 C C . VAL A 1 181 ? 2.259 -6.815 -11.898 1.00 87.94 181 VAL A C 1
ATOM 1393 O O . VAL A 1 181 ? 1.045 -6.895 -12.061 1.00 87.94 181 VAL A O 1
ATOM 1396 N N . ALA A 1 182 ? 3.153 -7.105 -12.840 1.00 85.44 182 ALA A N 1
ATOM 1397 C CA . ALA A 1 182 ? 2.858 -7.587 -14.178 1.00 85.44 182 ALA A CA 1
ATOM 1398 C C . ALA A 1 182 ? 4.095 -8.302 -14.738 1.00 85.44 182 ALA A C 1
ATOM 1400 O O . ALA A 1 182 ? 5.225 -7.995 -14.349 1.00 85.44 182 ALA A O 1
ATOM 1401 N N . GLU A 1 183 ? 3.868 -9.228 -15.662 1.00 88.00 183 GLU A N 1
ATOM 1402 C CA . GLU A 1 183 ? 4.905 -9.832 -16.493 1.00 88.00 183 GLU A CA 1
ATOM 1403 C C . GLU A 1 183 ? 4.497 -9.654 -17.952 1.00 88.00 183 GLU A C 1
ATOM 1405 O O . GLU A 1 183 ? 3.331 -9.848 -18.295 1.00 88.00 183 GLU A O 1
ATOM 1410 N N . ASP A 1 184 ? 5.456 -9.287 -18.796 1.00 86.00 184 ASP A N 1
ATOM 1411 C CA . ASP A 1 184 ? 5.249 -9.162 -20.235 1.00 86.00 184 ASP A CA 1
ATOM 1412 C C . ASP A 1 184 ? 6.439 -9.763 -20.993 1.00 86.00 184 ASP A C 1
ATOM 1414 O O . ASP A 1 184 ? 7.541 -9.909 -20.449 1.00 86.00 184 ASP A O 1
ATOM 1418 N N . ARG A 1 185 ? 6.210 -10.161 -22.245 1.00 86.00 185 ARG A N 1
ATOM 1419 C CA . ARG A 1 185 ? 7.220 -10.788 -23.095 1.00 86.00 185 ARG A CA 1
ATOM 1420 C C . ARG A 1 185 ? 8.013 -9.735 -23.852 1.00 86.00 185 ARG A C 1
ATOM 1422 O O . ARG A 1 185 ? 7.461 -8.939 -24.602 1.00 86.00 185 ARG A O 1
ATOM 1429 N N . MET A 1 186 ? 9.335 -9.812 -23.730 1.00 87.00 186 MET A N 1
ATOM 1430 C CA . MET A 1 186 ? 10.235 -9.082 -24.616 1.00 87.00 186 MET A CA 1
ATOM 1431 C C . MET A 1 186 ? 10.181 -9.700 -26.017 1.00 87.00 186 MET A C 1
ATOM 1433 O O . MET A 1 186 ? 10.251 -10.922 -26.162 1.00 87.00 186 MET A O 1
ATOM 1437 N N . VAL A 1 187 ? 10.047 -8.856 -27.037 1.00 89.25 187 VAL A N 1
ATOM 1438 C CA . VAL A 1 187 ? 9.960 -9.274 -28.440 1.00 89.25 187 VAL A CA 1
ATOM 1439 C C . VAL A 1 187 ? 11.032 -8.586 -29.271 1.00 89.25 187 VAL A C 1
ATOM 1441 O O . VAL A 1 187 ? 11.393 -7.438 -29.015 1.00 89.25 187 VAL A O 1
ATOM 1444 N N . TRP A 1 188 ? 11.522 -9.292 -30.2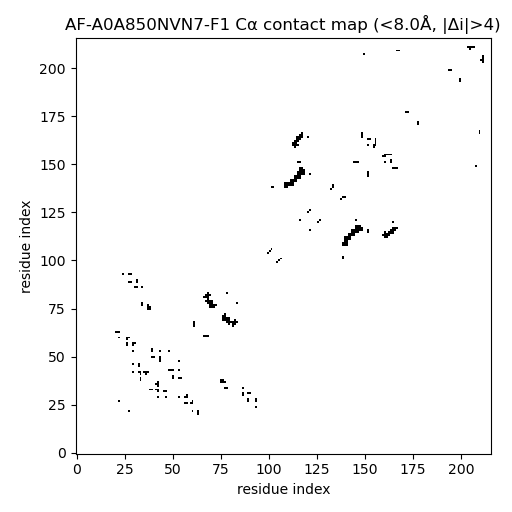86 1.00 87.75 188 TRP A N 1
ATOM 1445 C CA . TRP A 1 188 ? 12.384 -8.711 -31.306 1.00 87.75 188 TRP A CA 1
ATOM 1446 C C . TRP A 1 188 ? 11.535 -7.959 -32.325 1.00 87.75 188 TRP A C 1
ATOM 1448 O O . TRP A 1 188 ? 10.555 -8.495 -32.844 1.00 87.75 188 TRP A O 1
ATOM 1458 N N . LEU A 1 189 ? 11.922 -6.720 -32.613 1.00 90.19 189 LEU A N 1
ATOM 1459 C CA . LEU A 1 189 ? 11.315 -5.888 -33.645 1.00 90.19 189 LEU A CA 1
ATOM 1460 C C . LEU A 1 189 ? 12.373 -5.610 -34.708 1.00 90.19 189 LEU A C 1
ATOM 1462 O O . LEU A 1 189 ? 13.442 -5.088 -34.398 1.00 90.19 189 LEU A O 1
ATOM 1466 N N . GLY A 1 190 ? 12.087 -5.968 -35.953 1.00 90.69 190 GLY A N 1
ATOM 1467 C CA . GLY A 1 190 ? 13.040 -5.827 -37.045 1.00 90.69 190 GLY A CA 1
ATOM 1468 C C . GLY A 1 190 ? 12.471 -6.298 -38.373 1.00 90.69 190 GLY A C 1
ATOM 1469 O O . GLY A 1 190 ? 11.307 -6.691 -38.459 1.00 90.69 190 GLY A O 1
ATOM 1470 N N . ASP A 1 191 ? 13.307 -6.241 -39.405 1.00 90.44 191 ASP A N 1
ATOM 1471 C CA . ASP A 1 191 ? 12.971 -6.752 -40.730 1.00 90.44 191 ASP A CA 1
ATOM 1472 C C . ASP A 1 191 ? 12.959 -8.296 -40.711 1.00 90.44 191 ASP A C 1
ATOM 1474 O O . ASP A 1 191 ? 13.988 -8.909 -40.417 1.00 90.44 191 ASP A O 1
ATOM 1478 N N . PRO A 1 192 ? 11.833 -8.960 -41.034 1.00 88.69 192 PRO A N 1
ATOM 1479 C CA . PRO A 1 192 ? 11.782 -10.417 -41.114 1.00 88.69 192 PRO A CA 1
ATOM 1480 C C . PRO A 1 192 ? 12.789 -11.009 -42.109 1.00 88.69 192 PRO A C 1
ATOM 1482 O O . PRO A 1 192 ? 13.204 -12.153 -41.944 1.00 88.69 192 PRO A O 1
ATOM 1485 N N . ALA A 1 193 ? 13.204 -10.245 -43.126 1.00 89.00 193 ALA A N 1
ATOM 1486 C CA . ALA A 1 193 ? 14.111 -10.715 -44.169 1.00 89.00 193 ALA A CA 1
ATOM 1487 C C . ALA A 1 193 ? 15.541 -10.979 -43.675 1.00 89.00 193 ALA A C 1
ATOM 1489 O O . ALA A 1 193 ? 16.300 -11.672 -44.353 1.00 89.00 193 ALA A O 1
ATOM 1490 N N . ILE A 1 194 ? 15.926 -10.432 -42.517 1.00 86.62 194 ILE A N 1
ATOM 1491 C CA . ILE A 1 194 ? 17.286 -10.581 -41.987 1.00 86.62 194 ILE A CA 1
ATOM 1492 C C . ILE A 1 194 ? 17.395 -11.626 -40.873 1.00 86.62 194 ILE A C 1
ATOM 1494 O O . ILE A 1 194 ? 18.507 -11.937 -40.473 1.00 86.62 194 ILE A O 1
ATOM 1498 N N . VAL A 1 195 ? 16.283 -12.204 -40.406 1.00 85.06 195 VAL A N 1
ATOM 1499 C CA . VAL A 1 195 ? 16.231 -13.063 -39.203 1.00 85.06 195 VAL A CA 1
ATOM 1500 C C . VAL A 1 195 ? 17.099 -14.323 -39.304 1.00 85.06 195 VAL A C 1
ATOM 1502 O O . VAL A 1 195 ? 17.656 -14.750 -38.298 1.00 85.06 195 VAL A O 1
ATOM 1505 N N . ASP A 1 196 ? 17.257 -14.890 -40.503 1.00 87.56 196 ASP A N 1
ATOM 1506 C CA . ASP A 1 196 ? 18.035 -16.120 -40.722 1.00 87.56 196 ASP A CA 1
ATOM 1507 C C . ASP A 1 196 ? 19.549 -15.874 -40.896 1.00 87.56 196 ASP A C 1
ATOM 1509 O O . ASP A 1 196 ? 20.310 -16.802 -41.183 1.00 87.56 196 ASP A O 1
ATOM 1513 N N . GLN A 1 197 ? 20.014 -14.628 -40.761 1.00 88.50 197 GLN A N 1
ATOM 1514 C CA . GLN A 1 197 ? 21.435 -14.299 -40.877 1.00 88.50 197 GLN A CA 1
ATOM 1515 C C . GLN A 1 197 ? 22.206 -14.719 -39.619 1.00 88.50 197 GLN A C 1
ATOM 1517 O O . GLN A 1 197 ? 21.725 -14.595 -38.496 1.00 88.50 197 GLN A O 1
ATOM 1522 N N . SER A 1 198 ? 23.444 -15.186 -39.803 1.00 88.31 198 SER A N 1
ATOM 1523 C CA . SER A 1 198 ? 24.325 -15.587 -38.695 1.00 88.31 198 SER A CA 1
ATOM 1524 C C . SER A 1 198 ? 24.805 -14.412 -37.839 1.00 88.31 198 SER A C 1
ATOM 1526 O O . SER A 1 198 ? 25.222 -14.615 -36.703 1.00 88.31 198 SER A O 1
ATOM 1528 N N . GLU A 1 199 ? 24.762 -13.195 -38.382 1.00 90.06 199 GLU A N 1
ATOM 1529 C CA . GLU A 1 199 ? 25.102 -11.950 -37.697 1.00 90.06 199 GLU A CA 1
ATOM 1530 C C . GLU A 1 199 ? 23.997 -10.926 -37.964 1.00 90.06 199 GLU A C 1
ATOM 1532 O O . GLU A 1 199 ? 23.610 -10.713 -39.112 1.00 90.06 199 GLU A O 1
ATOM 1537 N N . LEU A 1 200 ? 23.487 -10.296 -36.903 1.00 89.06 200 LEU A N 1
ATOM 1538 C CA . LEU A 1 200 ? 22.388 -9.335 -36.983 1.00 89.06 200 LEU A CA 1
ATOM 1539 C C . LEU A 1 200 ? 22.855 -7.946 -36.533 1.00 89.06 200 LEU A C 1
ATOM 1541 O O . LEU A 1 200 ? 23.429 -7.818 -35.448 1.00 89.06 200 LEU A O 1
ATOM 1545 N N . PRO A 1 201 ? 22.581 -6.881 -37.307 1.00 88.62 201 PRO A N 1
ATOM 1546 C CA . PRO A 1 201 ? 22.811 -5.521 -36.844 1.00 88.62 201 PRO A CA 1
ATOM 1547 C C . PRO A 1 201 ? 21.782 -5.163 -35.762 1.00 88.62 201 PRO A C 1
ATOM 1549 O O . PRO A 1 201 ? 20.586 -5.070 -36.034 1.00 88.62 201 PRO A O 1
ATOM 1552 N N . LEU A 1 202 ? 22.246 -4.948 -34.528 1.00 89.31 202 LEU A N 1
ATOM 1553 C CA . LEU A 1 202 ? 21.387 -4.577 -33.402 1.00 89.31 202 LEU A CA 1
ATOM 1554 C C . LEU A 1 202 ? 21.400 -3.067 -33.154 1.00 89.31 202 LEU A C 1
ATOM 1556 O O . LEU A 1 202 ? 22.459 -2.453 -33.019 1.00 89.31 202 LEU A O 1
ATOM 1560 N N . VAL A 1 203 ? 20.211 -2.481 -33.009 1.00 90.62 203 VAL A N 1
ATOM 1561 C CA . VAL A 1 203 ? 20.042 -1.137 -32.444 1.00 90.62 203 VAL A CA 1
ATOM 1562 C C . VAL A 1 203 ? 19.830 -1.292 -30.944 1.00 90.62 203 VAL A C 1
ATOM 1564 O O . VAL A 1 203 ? 18.856 -1.898 -30.507 1.00 90.62 203 VAL A O 1
ATOM 1567 N N . LEU A 1 204 ? 20.759 -0.762 -30.152 1.00 89.31 204 LEU A N 1
ATOM 1568 C CA . LEU A 1 204 ? 20.775 -0.932 -28.701 1.00 89.31 204 LEU A CA 1
ATOM 1569 C C . LEU A 1 204 ? 20.678 0.417 -27.994 1.00 89.31 204 LEU A C 1
ATOM 1571 O O . LEU A 1 204 ? 21.328 1.381 -28.393 1.00 89.31 204 LEU A O 1
ATOM 1575 N N . LEU A 1 205 ? 19.931 0.452 -26.891 1.00 85.75 205 LEU A N 1
ATOM 1576 C CA . LEU A 1 205 ? 19.931 1.583 -25.963 1.00 85.75 205 LEU A CA 1
ATOM 1577 C C . LEU A 1 205 ? 21.274 1.682 -25.220 1.00 85.75 205 LEU A C 1
ATOM 1579 O O . LEU A 1 205 ? 21.997 0.688 -25.069 1.00 85.75 205 LEU A O 1
ATOM 1583 N N . GLU A 1 206 ? 21.619 2.881 -24.754 1.00 85.25 206 GLU A N 1
ATOM 1584 C CA . GLU A 1 206 ? 22.859 3.121 -24.009 1.00 85.25 206 GLU A CA 1
ATOM 1585 C C . GLU A 1 206 ? 22.837 2.446 -22.621 1.00 85.25 206 GLU A C 1
ATOM 1587 O O . GLU A 1 206 ? 21.779 2.351 -21.992 1.00 85.25 206 GLU A O 1
ATOM 1592 N N . PRO A 1 207 ? 23.983 1.947 -22.117 1.00 80.94 207 PRO A N 1
ATOM 1593 C CA . PRO A 1 207 ? 24.086 1.473 -20.741 1.00 80.94 207 PRO A CA 1
ATOM 1594 C C . PRO A 1 207 ? 23.898 2.615 -19.720 1.00 80.94 207 PRO A C 1
ATOM 1596 O O . PRO A 1 207 ? 24.367 3.724 -19.971 1.00 80.94 207 PRO A O 1
ATOM 1599 N N . PRO A 1 208 ? 23.320 2.346 -18.532 1.00 76.69 208 PRO A N 1
ATOM 1600 C CA . PRO A 1 208 ? 22.788 1.060 -18.077 1.00 76.69 208 PRO A CA 1
ATOM 1601 C C . PRO A 1 208 ? 21.357 0.812 -18.593 1.00 76.69 208 PRO A C 1
ATOM 1603 O O . PRO A 1 208 ? 20.443 1.582 -18.308 1.00 76.69 208 PRO A O 1
ATOM 1606 N N . CYS A 1 209 ? 21.133 -0.299 -19.306 1.00 79.50 209 CYS A N 1
ATOM 1607 C CA . CYS A 1 209 ? 19.815 -0.659 -19.834 1.00 79.50 209 CYS A CA 1
ATOM 1608 C C . CYS A 1 209 ? 19.573 -2.172 -19.754 1.00 79.50 209 CYS A C 1
ATOM 1610 O O . CYS A 1 209 ? 20.301 -2.960 -20.352 1.00 79.50 209 CYS A O 1
ATOM 1612 N N . ARG A 1 210 ? 18.497 -2.580 -19.069 1.00 79.19 210 ARG A N 1
ATOM 1613 C CA . ARG A 1 210 ? 18.127 -3.998 -18.921 1.00 79.19 210 ARG A CA 1
ATOM 1614 C C . ARG A 1 210 ? 17.726 -4.660 -20.238 1.00 79.19 210 ARG A C 1
ATOM 1616 O O . ARG A 1 210 ? 18.004 -5.837 -20.419 1.00 79.19 210 ARG A O 1
ATOM 1623 N N . PHE A 1 211 ? 17.107 -3.921 -21.160 1.00 83.50 211 PHE A N 1
ATOM 1624 C CA . PHE A 1 211 ? 16.788 -4.446 -22.492 1.00 83.50 211 PHE A CA 1
ATOM 1625 C C . PHE A 1 211 ? 18.059 -4.770 -23.277 1.00 83.50 211 PHE A C 1
ATOM 1627 O O . PHE A 1 211 ? 18.134 -5.810 -23.917 1.00 83.50 211 PHE A O 1
ATOM 1634 N N . ARG A 1 212 ? 19.086 -3.918 -23.161 1.00 87.38 212 ARG A N 1
ATOM 1635 C CA . ARG A 1 212 ? 20.404 -4.177 -23.747 1.00 87.38 212 ARG A CA 1
ATOM 1636 C C . ARG A 1 212 ? 21.059 -5.412 -23.127 1.00 87.38 212 ARG A C 1
ATOM 1638 O O . ARG A 1 212 ? 21.544 -6.253 -23.865 1.00 87.38 212 ARG A O 1
ATOM 1645 N N . GLU A 1 213 ? 21.069 -5.515 -21.797 1.00 86.06 213 GLU A N 1
ATOM 1646 C CA . GLU A 1 213 ? 21.635 -6.671 -21.078 1.00 86.06 213 GLU A CA 1
ATOM 1647 C C . GLU A 1 213 ? 20.913 -7.987 -21.389 1.00 86.06 213 GLU A C 1
ATOM 1649 O O . GLU A 1 213 ? 21.534 -9.035 -21.344 1.00 86.06 213 GLU A O 1
ATOM 1654 N N . ALA A 1 214 ? 19.609 -7.950 -21.669 1.00 84.00 214 ALA A N 1
ATOM 1655 C CA . ALA A 1 214 ? 18.844 -9.143 -22.025 1.00 84.00 214 ALA A CA 1
ATOM 1656 C C . ALA A 1 214 ? 19.024 -9.560 -23.497 1.00 84.00 214 ALA A C 1
ATOM 1658 O O . ALA A 1 214 ? 18.760 -10.711 -23.836 1.00 84.00 214 ALA A O 1
ATOM 1659 N N . ALA A 1 215 ? 19.415 -8.620 -24.363 1.00 84.00 215 ALA A N 1
ATOM 1660 C CA . ALA A 1 215 ? 19.593 -8.834 -25.797 1.00 84.00 215 ALA A CA 1
ATOM 1661 C C . ALA A 1 215 ? 21.007 -9.308 -26.186 1.00 84.00 215 ALA A C 1
ATOM 1663 O O . ALA A 1 215 ? 21.173 -9.819 -27.293 1.00 84.00 215 ALA A O 1
ATOM 1664 N N . LEU A 1 216 ? 22.004 -9.102 -25.314 1.00 85.12 216 LEU A N 1
ATOM 1665 C CA . LEU A 1 216 ? 23.416 -9.472 -25.496 1.00 85.12 216 LEU A CA 1
ATOM 1666 C C . LEU A 1 216 ? 23.791 -10.670 -24.618 1.00 85.12 216 LEU A C 1
ATOM 1668 O O . LEU A 1 216 ? 24.576 -11.512 -25.103 1.00 85.12 216 LEU A O 1
#

Secondary structure (DSSP, 8-state):
-----PPPPPPGGGGGGS------HHHHHHHHHHHHHSSHHHHHHHHT--HHHHHHHHHHHHHHHTS--EEEETTEEEE-HHHHHHHHHHHHHHHHHHHHHHHHS----PPPEEEEE-HHHHHHTHHHHHHHHHHH-TT--EEEEE--HHHHHHHHHTTS-SEEE-SS-----TT--------------S-GGGTT-SS-----PPSS-HHHHHH-

Nearest PDB structures (foldseek):
  8sbf-assembly1_D  TM=5.251E-01  e=8.345E-11  Acinetobacter baylyi ADP1
  6g1b-assembly1_J-2  TM=5.553E-01  e=3.006E-09  Corynebacterium glutamicum
  7d98-assembly1_Q  TM=5.671E-01  e=6.311E-09  Cupriavidus necator
  3hhg-assembly1_D  TM=4.943E-01  e=1.595E-08  Neisseria meningitidis serogroup B
  5y9s-assembly1_B  TM=5.721E-01  e=7.028E-08  Vibrio vulnificus CMCP6

Mean predicted aligned error: 16.57 Å

Organism: NCBI:txid1181271

Radius of gyration: 30.04 Å; Cα contacts (8 Å, |Δi|>4): 183; chains: 1; bounding box: 87×68×77 Å

Foldseek 3Di:
DDDDDDDDDDDPPVPPPPPPLDDDLVLLLLLLLCQVLQHLVSSCVVNVDDSVVSVVSQVVNCVSVVHRQWDDDDPTIHGDPVVVVSNVVSVVVNVVVVVCCLPPNPDPQPDAAEEEEEPVCVVPPVVVVVVVCCVVRVRHHYHYDYDAPVVVVVCVVVVNHPYYYHPDDDDDDPPDDDDDPDDDDDDDDDDPVCVPPPDDDDDDDDPPDPNRVVVD